Protein AF-A5YS42-F1 (afdb_monomer_lite)

Organism: NCBI:txid160804

Secondary structure (DSSP, 8-state):
----TT--TTTSPPSSS-HHHHHHHTT-----HHHHHHHHHHHHHHHHHHHHHHHHHHHHS-HHHHHHHHS-S-HHHHHHHHHHHHHHHHHHHHHHHHTT---TTHHHHHHHHHHHTTT----------------THHHHHHHHHHHHHHHHHHHHHT-TT--HHHHHHHHHHHHHHHHHHHHHHHHHHT-TTS-HHHHTTSPPTTSPPPPHHHHHHHHHHHHT---SSPPPPP---------------

Radius of gyration: 22.4 Å; chains: 1; bounding box: 46×53×65 Å

Foldseek 3Di:
DDDPLDDDPLRDDDDLDDSVLVCVLFVVDDDDPVVNVVSVVSSVVSVVVVVVVVVVCVVPPDPVRVCCCQPPPDLSSNLVVLLVVVVVVVVVVVVCVVVVPPPPCPVQVVVQVVVVVVVDGDRDDDDDDDDDQDAAPVLLVVLVVLVVVLVVLVVVLPDPPDDPVRNVVSVVVNVVSVVVSVVSLVVLLQGPNYQLVSSQVRDDPVDDGDHSVNSVVVNVVVVSGSDPDDRDDRPSDDPPPPPPPPPDD

Structure (mmCIF, N/CA/C/O backbone):
data_AF-A5YS42-F1
#
_entry.id   AF-A5YS42-F1
#
loop_
_atom_site.group_PDB
_atom_site.id
_atom_site.type_symbol
_atom_site.label_atom_id
_atom_site.label_alt_id
_atom_site.label_comp_id
_atom_site.label_asym_id
_atom_site.label_entity_id
_atom_site.label_seq_id
_atom_site.pdbx_PDB_ins_code
_atom_site.Cartn_x
_atom_site.Cartn_y
_atom_site.Cartn_z
_atom_site.occupancy
_atom_site.B_iso_or_equiv
_atom_site.auth_seq_id
_atom_site.auth_comp_id
_atom_site.auth_asym_id
_atom_site.auth_atom_id
_atom_site.pdbx_PDB_model_num
ATOM 1 N N . MET A 1 1 ? 15.300 -29.529 -2.660 1.00 36.53 1 MET A N 1
ATOM 2 C CA . MET A 1 1 ? 14.834 -28.731 -3.813 1.00 36.53 1 MET A CA 1
ATOM 3 C C . MET A 1 1 ? 14.912 -27.283 -3.388 1.00 36.53 1 MET A C 1
ATOM 5 O O . MET A 1 1 ? 14.631 -27.017 -2.229 1.00 36.53 1 MET A O 1
ATOM 9 N N . SER A 1 2 ? 15.466 -26.450 -4.260 1.00 37.97 2 SER A N 1
ATOM 10 C CA . SER A 1 2 ? 16.188 -25.217 -3.947 1.00 37.97 2 SER A CA 1
ATOM 11 C C . SER A 1 2 ? 15.430 -24.234 -3.057 1.00 37.97 2 SER A C 1
ATOM 13 O O . SER A 1 2 ? 14.233 -24.021 -3.222 1.00 37.97 2 SER A O 1
ATOM 15 N N . ASP A 1 3 ? 16.176 -23.665 -2.117 1.00 42.44 3 ASP A N 1
ATOM 16 C CA . ASP A 1 3 ? 15.764 -22.627 -1.183 1.00 42.44 3 ASP A CA 1
ATOM 17 C C . ASP A 1 3 ? 15.537 -21.318 -1.961 1.00 42.44 3 ASP A C 1
ATOM 19 O O . ASP A 1 3 ? 16.457 -20.546 -2.210 1.00 42.44 3 ASP A O 1
ATOM 23 N N . ASP A 1 4 ? 14.311 -21.130 -2.450 1.00 47.69 4 ASP A N 1
ATOM 24 C CA . ASP A 1 4 ? 13.845 -19.981 -3.249 1.00 47.69 4 ASP A CA 1
ATOM 25 C C . ASP A 1 4 ? 13.531 -18.752 -2.361 1.00 47.69 4 ASP A C 1
ATOM 27 O O . ASP A 1 4 ? 12.768 -17.860 -2.734 1.00 47.69 4 ASP A O 1
ATOM 31 N N . SER A 1 5 ? 14.040 -18.737 -1.122 1.00 45.41 5 SER A N 1
ATOM 32 C CA . SER A 1 5 ? 13.602 -17.819 -0.064 1.00 45.41 5 SER A CA 1
ATOM 33 C C . SER A 1 5 ? 14.214 -16.415 -0.144 1.00 45.41 5 SER A C 1
ATOM 35 O O . SER A 1 5 ? 13.665 -15.491 0.469 1.00 45.41 5 SER A O 1
ATOM 37 N N . ASP A 1 6 ? 15.252 -16.218 -0.964 1.00 48.97 6 ASP A N 1
ATOM 38 C CA . ASP A 1 6 ? 16.057 -14.992 -0.932 1.00 48.97 6 ASP A CA 1
ATOM 39 C C . ASP A 1 6 ? 16.441 -14.425 -2.309 1.00 48.97 6 ASP A C 1
ATOM 41 O O . ASP A 1 6 ? 17.493 -13.817 -2.483 1.00 48.97 6 ASP A O 1
ATOM 45 N N . GLN A 1 7 ? 15.584 -14.593 -3.324 1.00 54.72 7 GLN A N 1
ATOM 46 C CA . GLN A 1 7 ? 15.725 -13.771 -4.530 1.00 54.72 7 GLN A CA 1
ATOM 47 C C . GLN A 1 7 ? 15.385 -12.323 -4.176 1.00 54.72 7 GLN A C 1
ATOM 49 O O . GLN A 1 7 ? 14.286 -12.027 -3.687 1.00 54.72 7 GLN A O 1
ATOM 54 N N . SER A 1 8 ? 16.327 -11.419 -4.447 1.00 64.38 8 SER A N 1
ATOM 55 C CA . SER A 1 8 ? 16.078 -9.982 -4.395 1.00 64.38 8 SER A CA 1
ATOM 56 C C . SER A 1 8 ? 14.871 -9.636 -5.281 1.00 64.38 8 SER A C 1
ATOM 58 O O . SER A 1 8 ? 14.556 -10.339 -6.248 1.00 64.38 8 SER A O 1
ATOM 60 N N . THR A 1 9 ? 14.163 -8.543 -4.981 1.00 64.19 9 THR A N 1
ATOM 61 C CA . THR A 1 9 ? 12.982 -8.110 -5.758 1.00 64.19 9 THR A CA 1
ATOM 62 C C . THR A 1 9 ? 13.276 -7.974 -7.263 1.00 64.19 9 THR A C 1
ATOM 64 O O . THR A 1 9 ? 12.365 -8.088 -8.087 1.00 64.19 9 THR A O 1
ATOM 67 N N . GLU A 1 10 ? 14.548 -7.781 -7.619 1.00 67.06 10 GLU A N 1
ATOM 68 C CA . GLU A 1 10 ? 15.087 -7.701 -8.979 1.00 67.06 10 GLU A CA 1
ATOM 69 C C . GLU A 1 10 ? 15.169 -9.069 -9.673 1.00 67.06 10 GLU A C 1
ATOM 71 O O . GLU A 1 10 ? 14.796 -9.193 -10.844 1.00 67.06 10 GLU A O 1
ATOM 76 N N . GLU A 1 11 ? 15.591 -10.105 -8.949 1.00 73.81 11 GLU A N 1
ATOM 77 C CA . GLU A 1 11 ? 15.870 -11.447 -9.479 1.00 73.81 11 GLU A CA 1
ATOM 78 C C . GLU A 1 11 ? 14.653 -12.377 -9.493 1.00 73.81 11 GLU A C 1
ATOM 80 O O . GLU A 1 11 ? 14.695 -13.440 -10.112 1.00 73.81 11 GLU A O 1
ATOM 85 N N . ARG A 1 12 ? 13.540 -11.969 -8.869 1.00 83.25 12 ARG A N 1
ATOM 86 C CA . ARG A 1 12 ? 12.327 -12.794 -8.807 1.00 83.25 12 ARG A CA 1
ATOM 87 C C . ARG A 1 12 ? 11.797 -13.185 -10.190 1.00 83.25 12 ARG A C 1
ATOM 89 O O . ARG A 1 12 ? 11.844 -12.399 -11.145 1.00 83.25 12 ARG A O 1
ATOM 96 N N . ALA A 1 13 ? 11.156 -14.350 -10.274 1.00 85.38 13 ALA A N 1
ATOM 97 C CA . ALA A 1 13 ? 10.477 -14.808 -11.486 1.00 85.38 13 ALA A CA 1
ATOM 98 C C . ALA A 1 13 ? 9.500 -13.760 -12.065 1.00 85.38 13 ALA A C 1
ATOM 100 O O . ALA A 1 13 ? 8.987 -12.869 -11.373 1.00 85.38 13 ALA A O 1
ATOM 101 N N . ARG A 1 14 ? 9.255 -13.838 -13.377 1.00 88.62 14 ARG A N 1
ATOM 102 C CA . ARG A 1 14 ? 8.383 -12.899 -14.096 1.00 88.62 14 ARG A CA 1
ATOM 103 C C . ARG A 1 14 ? 6.967 -12.912 -13.504 1.00 88.62 14 ARG A C 1
ATOM 105 O O . ARG A 1 14 ? 6.357 -13.966 -13.384 1.00 88.62 14 ARG A O 1
ATOM 112 N N . GLY A 1 15 ? 6.450 -11.721 -13.208 1.00 90.62 15 GLY A N 1
ATOM 113 C CA . GLY A 1 15 ? 5.026 -11.492 -12.941 1.00 90.62 15 GLY A CA 1
ATOM 114 C C . GLY A 1 15 ? 4.454 -10.576 -14.021 1.00 90.62 15 GLY A C 1
ATOM 115 O O . GLY A 1 15 ? 4.734 -10.766 -15.206 1.00 90.62 15 GLY A O 1
ATOM 116 N N . ILE A 1 16 ? 3.752 -9.519 -13.600 1.00 93.31 16 ILE A N 1
ATOM 117 C CA . ILE A 1 16 ? 3.357 -8.404 -14.479 1.00 93.31 16 ILE A CA 1
ATOM 118 C C . ILE A 1 16 ? 4.596 -7.827 -15.180 1.00 93.31 16 ILE A C 1
ATOM 120 O O . ILE A 1 16 ? 4.652 -7.749 -16.407 1.00 93.31 16 ILE A O 1
ATOM 124 N N . LEU A 1 17 ? 5.618 -7.495 -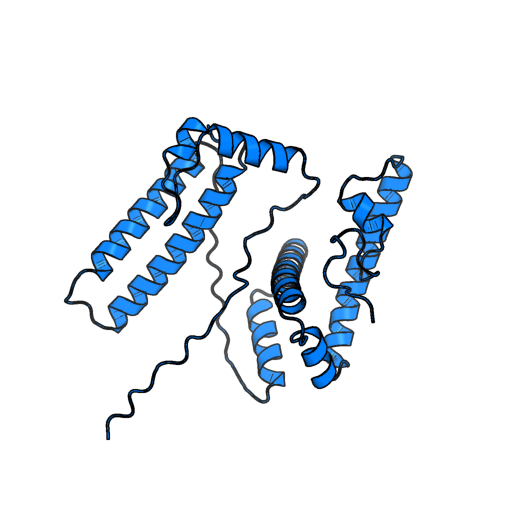14.385 1.00 94.00 17 LEU A N 1
ATOM 125 C CA . LEU A 1 17 ? 6.900 -6.957 -14.840 1.00 94.00 17 LEU A CA 1
ATOM 126 C C . LEU A 1 17 ? 7.887 -8.073 -15.202 1.00 94.00 17 LEU A C 1
ATOM 128 O O . LEU A 1 17 ? 7.957 -9.101 -14.511 1.00 94.00 17 LEU A O 1
ATOM 132 N N . THR A 1 18 ? 8.673 -7.851 -16.259 1.00 92.62 18 THR A N 1
ATOM 133 C CA . THR A 1 18 ? 9.868 -8.654 -16.564 1.00 92.62 18 THR A CA 1
ATOM 134 C C . THR A 1 18 ? 11.047 -8.261 -15.668 1.00 92.62 18 THR A C 1
ATOM 136 O O . THR A 1 18 ? 10.960 -7.305 -14.900 1.00 92.62 18 THR A O 1
ATOM 139 N N . HIS A 1 19 ? 12.156 -9.000 -15.759 1.00 91.88 19 HIS A N 1
ATOM 140 C CA . HIS A 1 19 ? 13.407 -8.618 -15.103 1.00 91.88 19 HIS A CA 1
ATOM 141 C C . HIS A 1 19 ? 13.893 -7.239 -15.585 1.00 91.88 19 HIS A C 1
ATOM 143 O O . HIS A 1 19 ? 14.081 -6.348 -14.764 1.00 91.88 19 HIS A O 1
ATOM 149 N N . ASP A 1 20 ? 13.958 -7.023 -16.903 1.00 90.88 20 ASP A N 1
ATOM 150 C CA . ASP A 1 20 ? 14.366 -5.739 -17.494 1.00 90.88 20 ASP A CA 1
ATOM 151 C C . ASP A 1 20 ? 13.449 -4.581 -17.083 1.00 90.88 20 ASP A C 1
ATOM 153 O O . ASP A 1 20 ? 13.922 -3.482 -16.811 1.00 90.88 20 ASP A O 1
ATOM 157 N N . ASP A 1 21 ? 12.134 -4.821 -16.992 1.00 94.12 21 ASP A N 1
ATOM 158 C CA . ASP A 1 21 ? 11.186 -3.805 -16.524 1.00 94.12 21 ASP A CA 1
ATOM 159 C C . ASP A 1 21 ? 11.496 -3.391 -15.072 1.00 94.12 21 ASP A C 1
ATOM 161 O O . ASP A 1 21 ? 11.369 -2.219 -14.727 1.00 94.12 21 ASP A O 1
ATOM 165 N N . ARG A 1 22 ? 11.928 -4.328 -14.214 1.00 93.25 22 ARG A N 1
ATOM 166 C CA . ARG A 1 22 ? 12.331 -4.016 -12.832 1.00 93.25 22 ARG A CA 1
ATOM 167 C C . ARG A 1 22 ? 13.662 -3.293 -12.783 1.00 93.25 22 ARG A C 1
ATOM 169 O O . ARG A 1 22 ? 13.752 -2.304 -12.072 1.00 93.25 22 ARG A O 1
ATOM 176 N N . LEU A 1 23 ? 14.663 -3.745 -13.538 1.00 90.62 23 LEU A N 1
ATOM 177 C CA . LEU A 1 23 ? 15.944 -3.043 -13.615 1.00 90.62 23 LEU A CA 1
ATOM 178 C C . LEU A 1 23 ? 15.755 -1.602 -14.098 1.00 90.62 23 LEU A C 1
ATOM 180 O O . LEU A 1 23 ? 16.395 -0.702 -13.569 1.00 90.62 23 LEU A O 1
ATOM 184 N N . TYR A 1 24 ? 14.845 -1.375 -15.049 1.00 91.94 24 TYR A N 1
ATOM 185 C CA . TYR A 1 24 ? 14.470 -0.033 -15.478 1.00 91.94 24 TYR A CA 1
ATOM 186 C C . TYR A 1 24 ? 13.841 0.790 -14.343 1.00 91.94 24 TYR A C 1
ATOM 188 O O . TYR A 1 24 ? 14.260 1.916 -14.108 1.00 91.94 24 TYR A O 1
ATOM 196 N N . LEU A 1 25 ? 12.867 0.236 -13.612 1.00 90.62 25 LEU A N 1
ATOM 197 C CA . LEU A 1 25 ? 12.229 0.935 -12.485 1.00 90.62 25 LEU A CA 1
ATOM 198 C C . LEU A 1 25 ? 13.169 1.164 -11.294 1.00 90.62 25 LEU A C 1
ATOM 200 O O . LEU A 1 25 ? 12.908 2.055 -10.496 1.00 90.62 25 LEU A O 1
ATOM 204 N N . TYR A 1 26 ? 14.236 0.375 -11.175 1.00 87.38 26 TYR A N 1
ATOM 205 C CA . TYR A 1 26 ? 15.304 0.586 -10.200 1.00 87.38 26 TYR A CA 1
ATOM 206 C C . TYR A 1 26 ? 16.417 1.521 -10.706 1.00 87.38 26 TYR A C 1
ATOM 208 O O . TYR A 1 26 ? 17.445 1.633 -10.046 1.00 87.38 26 TYR A O 1
ATOM 216 N N . ASP A 1 27 ? 16.242 2.155 -11.869 1.00 86.56 27 ASP A N 1
ATOM 217 C CA . ASP A 1 27 ? 17.247 3.008 -12.520 1.00 86.56 27 ASP A CA 1
ATOM 218 C C . ASP A 1 27 ? 18.612 2.313 -12.725 1.00 86.56 27 ASP A C 1
ATOM 220 O O . ASP A 1 27 ? 19.682 2.911 -12.728 1.00 86.56 27 ASP A O 1
ATOM 224 N N . LYS A 1 28 ? 18.586 0.988 -12.919 1.00 86.00 28 LYS A N 1
ATOM 225 C CA . LYS A 1 28 ? 19.772 0.143 -13.148 1.00 86.00 28 LYS A CA 1
ATOM 226 C C . LYS A 1 28 ? 20.030 -0.131 -14.630 1.00 86.00 28 LYS A C 1
ATOM 228 O O . LYS A 1 28 ? 20.745 -1.072 -14.973 1.00 86.00 28 LYS A O 1
ATOM 233 N N . CYS A 1 29 ? 19.429 0.650 -15.527 1.00 84.75 29 CYS A N 1
ATOM 234 C CA . CYS A 1 29 ? 19.550 0.485 -16.975 1.00 84.75 29 CYS A CA 1
ATOM 235 C C . CYS A 1 29 ? 20.030 1.774 -17.641 1.00 84.75 29 CYS A C 1
ATOM 237 O O . CYS A 1 29 ? 19.421 2.823 -17.479 1.00 84.75 29 CYS A O 1
ATOM 239 N N . ASN A 1 30 ? 21.047 1.669 -18.495 1.00 87.00 30 ASN A N 1
ATOM 240 C CA . ASN A 1 30 ? 21.468 2.774 -19.354 1.00 87.00 30 ASN A CA 1
ATOM 241 C C . ASN A 1 30 ? 20.702 2.708 -20.679 1.00 87.00 30 ASN A C 1
ATOM 243 O O . ASN A 1 30 ? 21.133 2.027 -21.609 1.00 87.00 30 ASN A O 1
ATOM 247 N N . LEU A 1 31 ? 19.553 3.383 -20.744 1.00 88.75 31 LEU A N 1
ATOM 248 C CA . LEU A 1 31 ? 18.709 3.440 -21.938 1.00 88.75 31 LEU A CA 1
ATOM 249 C C . LEU A 1 31 ? 18.862 4.776 -22.666 1.00 88.75 31 LEU A C 1
ATOM 251 O O . LEU A 1 31 ? 19.055 5.829 -22.061 1.00 88.75 31 LEU A O 1
ATOM 255 N N . THR A 1 32 ? 18.723 4.754 -23.988 1.00 92.31 32 THR A N 1
ATOM 256 C CA . THR A 1 32 ? 18.495 5.979 -24.758 1.00 92.31 32 THR A CA 1
ATOM 257 C C . THR A 1 32 ? 17.095 6.535 -24.478 1.00 92.31 32 THR A C 1
ATOM 259 O O . THR A 1 32 ? 16.182 5.799 -24.112 1.00 92.31 32 THR A O 1
ATOM 262 N N . VAL A 1 33 ? 16.876 7.827 -24.753 1.00 90.00 33 VAL A N 1
ATOM 263 C CA . VAL A 1 33 ? 15.559 8.484 -24.591 1.00 90.00 33 VAL A CA 1
ATOM 264 C C . VAL A 1 33 ? 14.431 7.714 -25.291 1.00 90.00 33 VAL A C 1
ATOM 266 O O . VAL A 1 33 ? 13.316 7.620 -24.783 1.00 90.00 33 VAL A O 1
ATOM 269 N N . LYS A 1 34 ? 14.711 7.143 -26.467 1.00 92.38 34 LYS A N 1
ATOM 270 C CA . LYS A 1 34 ? 13.724 6.360 -27.216 1.00 92.38 34 LYS A CA 1
ATOM 271 C C . LYS A 1 34 ? 13.419 5.025 -26.529 1.00 92.38 34 LYS A C 1
ATOM 273 O O . LYS A 1 34 ? 12.254 4.673 -26.379 1.00 92.38 34 LYS A O 1
ATOM 278 N N . GLU A 1 35 ? 14.448 4.304 -26.093 1.00 92.69 35 GLU A N 1
ATOM 279 C CA . GLU A 1 35 ? 14.289 3.030 -25.378 1.00 92.69 35 GLU A CA 1
ATOM 280 C C . GLU A 1 35 ? 13.589 3.214 -24.029 1.00 92.69 35 GLU A C 1
ATOM 282 O O . GLU A 1 35 ? 12.825 2.345 -23.605 1.00 92.69 35 GLU A O 1
ATOM 287 N N . GLU A 1 36 ? 13.800 4.358 -23.380 1.00 92.94 36 GLU A N 1
ATOM 288 C CA . GLU A 1 36 ? 13.081 4.738 -22.173 1.00 92.94 36 GLU A CA 1
ATOM 289 C C . GLU A 1 36 ? 11.579 4.899 -22.449 1.00 92.94 36 GLU A C 1
ATOM 291 O O . GLU A 1 36 ? 10.755 4.299 -21.758 1.00 92.94 36 GLU A O 1
ATOM 296 N N . GLN A 1 37 ? 11.205 5.662 -23.481 1.00 93.06 37 GLN A N 1
ATOM 297 C CA . GLN A 1 37 ? 9.800 5.839 -23.868 1.00 93.06 37 GLN A CA 1
ATOM 298 C C . GLN A 1 37 ? 9.130 4.503 -24.210 1.00 93.06 37 GLN A C 1
ATOM 300 O O . GLN A 1 37 ? 8.018 4.229 -23.748 1.00 93.06 37 GLN A O 1
ATOM 305 N N . ASP A 1 38 ? 9.821 3.654 -24.973 1.00 94.62 38 ASP A N 1
ATOM 306 C CA . ASP A 1 38 ? 9.333 2.326 -25.345 1.00 94.62 38 ASP A CA 1
ATOM 307 C C . ASP A 1 38 ? 9.171 1.423 -24.108 1.00 94.62 38 ASP A C 1
ATOM 309 O O . ASP A 1 38 ? 8.170 0.710 -23.978 1.00 94.62 38 ASP A O 1
ATOM 313 N N . THR A 1 39 ? 10.105 1.493 -23.156 1.00 95.44 39 THR A N 1
ATOM 314 C CA . THR A 1 39 ? 10.045 0.741 -21.895 1.00 95.44 39 THR A CA 1
ATOM 315 C C . THR A 1 39 ? 8.901 1.218 -21.003 1.00 95.44 39 THR A C 1
ATOM 317 O O . THR A 1 39 ? 8.108 0.391 -20.546 1.00 95.44 39 THR A O 1
ATOM 320 N N . ARG A 1 40 ? 8.722 2.534 -20.825 1.00 95.31 40 ARG A N 1
ATOM 321 C CA . ARG A 1 40 ? 7.586 3.107 -20.080 1.00 95.31 40 ARG A CA 1
ATOM 322 C C . ARG A 1 40 ? 6.252 2.668 -20.677 1.00 95.31 40 ARG A C 1
ATOM 324 O O . ARG A 1 40 ? 5.386 2.190 -19.946 1.00 95.31 40 ARG A O 1
ATOM 331 N N . ARG A 1 41 ? 6.097 2.765 -22.002 1.00 96.00 41 ARG A N 1
ATOM 332 C CA . ARG A 1 41 ? 4.872 2.347 -22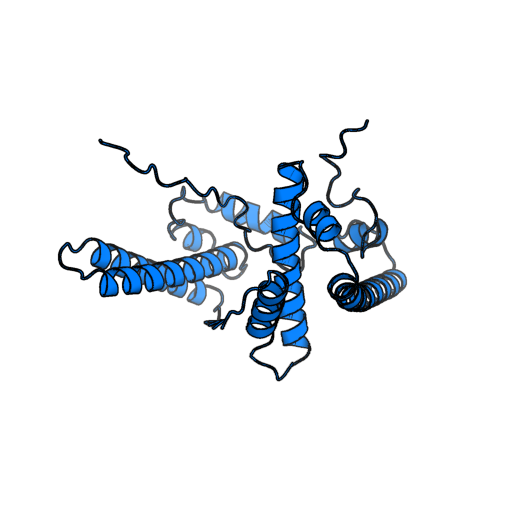.701 1.00 96.00 41 ARG A CA 1
ATOM 333 C C . ARG A 1 41 ? 4.601 0.853 -22.532 1.00 96.00 41 ARG A C 1
ATOM 335 O O . ARG A 1 41 ? 3.460 0.453 -22.312 1.00 96.00 41 ARG A O 1
ATOM 342 N N . ARG A 1 42 ? 5.641 0.019 -22.601 1.00 96.62 42 ARG A N 1
ATOM 343 C CA . ARG A 1 42 ? 5.528 -1.426 -22.367 1.00 96.62 42 ARG A CA 1
ATOM 344 C C . ARG A 1 42 ? 5.070 -1.736 -20.941 1.00 96.62 42 ARG A C 1
ATOM 346 O O . ARG A 1 42 ? 4.184 -2.571 -20.773 1.00 96.62 42 ARG A O 1
ATOM 353 N N . ILE A 1 43 ? 5.642 -1.073 -19.934 1.00 96.62 43 ILE A N 1
ATOM 354 C CA . ILE A 1 43 ? 5.240 -1.234 -18.529 1.00 96.62 43 ILE A CA 1
ATOM 355 C C . ILE A 1 43 ? 3.784 -0.803 -18.340 1.00 96.62 43 ILE A C 1
ATOM 357 O O . ILE A 1 43 ? 3.011 -1.560 -17.762 1.00 96.62 43 ILE A O 1
ATOM 361 N N . GLN A 1 44 ? 3.383 0.347 -18.891 1.00 95.38 44 GLN A N 1
ATOM 362 C CA . GLN A 1 44 ? 1.994 0.822 -18.852 1.00 95.38 44 GLN A CA 1
ATOM 363 C C . GLN A 1 44 ? 1.023 -0.217 -19.424 1.00 95.38 44 GLN A C 1
ATOM 365 O O . GLN A 1 44 ? 0.069 -0.594 -18.751 1.00 95.38 44 GLN A O 1
ATOM 370 N N . GLN A 1 45 ? 1.310 -0.753 -20.615 1.00 96.69 45 GLN A N 1
ATOM 371 C CA . GLN A 1 45 ? 0.460 -1.761 -21.250 1.00 96.69 45 GLN A CA 1
ATOM 372 C C . GLN A 1 45 ? 0.388 -3.068 -20.444 1.00 96.69 45 GLN A C 1
ATOM 374 O O . GLN A 1 45 ? -0.652 -3.723 -20.412 1.00 96.69 45 GLN A O 1
ATOM 379 N N . ARG A 1 46 ? 1.489 -3.482 -19.803 1.00 96.56 46 ARG A N 1
ATOM 380 C CA . ARG A 1 46 ? 1.503 -4.661 -18.922 1.00 96.56 46 ARG A CA 1
ATOM 381 C C . ARG A 1 46 ? 0.664 -4.434 -17.671 1.00 96.56 46 ARG A C 1
ATOM 383 O O . ARG A 1 46 ? -0.050 -5.345 -17.281 1.00 96.56 46 ARG A O 1
ATOM 390 N N . VAL A 1 47 ? 0.753 -3.251 -17.062 1.00 94.88 47 VAL A N 1
ATOM 391 C CA . VAL A 1 47 ? -0.064 -2.891 -15.896 1.00 94.88 47 VAL A CA 1
ATOM 392 C C . VAL A 1 47 ? -1.542 -2.876 -16.276 1.00 94.88 47 VAL A C 1
ATOM 394 O O . VAL A 1 47 ? -2.328 -3.498 -15.579 1.00 94.88 47 VAL A O 1
ATOM 397 N N . GLU A 1 48 ? -1.910 -2.256 -17.399 1.00 94.75 48 GLU A N 1
ATOM 398 C CA . GLU A 1 48 ? -3.292 -2.252 -17.900 1.00 94.75 48 GLU A CA 1
ATOM 399 C C . GLU A 1 48 ? -3.837 -3.675 -18.078 1.00 94.75 48 GLU A C 1
ATOM 401 O O . GLU A 1 48 ? -4.870 -4.011 -17.508 1.00 94.75 48 GLU A O 1
ATOM 406 N N . ASN A 1 49 ? -3.112 -4.539 -18.795 1.00 95.94 49 ASN A N 1
ATOM 407 C CA . ASN A 1 49 ? -3.546 -5.924 -18.992 1.00 95.94 49 ASN A CA 1
ATOM 408 C C . ASN A 1 49 ? -3.604 -6.707 -17.678 1.00 95.94 49 ASN A C 1
ATOM 410 O O . ASN A 1 49 ? -4.535 -7.469 -17.469 1.00 95.94 49 ASN A O 1
ATOM 414 N N . ALA A 1 50 ? -2.655 -6.488 -16.767 1.00 95.75 50 ALA A N 1
ATOM 415 C CA . ALA A 1 50 ? -2.676 -7.158 -15.476 1.00 95.75 50 ALA A CA 1
ATOM 416 C C . ALA A 1 50 ? -3.878 -6.754 -14.616 1.00 95.75 50 ALA A C 1
ATOM 418 O O . ALA A 1 50 ? -4.372 -7.579 -13.858 1.00 95.75 50 ALA A O 1
ATOM 419 N N . LEU A 1 51 ? -4.357 -5.510 -14.724 1.00 93.50 51 LEU A N 1
ATOM 420 C CA . LEU A 1 51 ? -5.588 -5.087 -14.055 1.00 93.50 51 LEU A CA 1
ATOM 421 C C . LEU A 1 51 ? -6.814 -5.819 -14.614 1.00 93.50 51 LEU A C 1
ATOM 423 O O . LEU A 1 51 ? -7.687 -6.186 -13.838 1.00 93.50 51 LEU A O 1
ATOM 427 N N . LEU A 1 52 ? -6.855 -6.075 -15.925 1.00 93.69 52 LEU A N 1
ATOM 428 C CA . LEU A 1 52 ? -7.897 -6.902 -16.546 1.00 93.69 52 LEU A CA 1
ATOM 429 C C . LEU A 1 52 ? -7.765 -8.376 -16.136 1.00 93.69 52 LEU A C 1
ATOM 431 O O . LEU A 1 52 ? -8.760 -9.051 -15.901 1.00 93.69 52 LEU A O 1
ATOM 435 N N . ASP A 1 53 ? -6.539 -8.873 -15.977 1.00 96.81 53 ASP A N 1
ATOM 436 C CA . ASP A 1 53 ? -6.312 -10.230 -15.480 1.00 96.81 53 ASP A CA 1
ATOM 437 C C . ASP A 1 53 ? -6.808 -10.396 -14.030 1.00 96.81 53 ASP A C 1
ATOM 439 O O . ASP A 1 53 ? -7.244 -11.485 -13.674 1.00 96.81 53 ASP A O 1
ATOM 443 N N . LEU A 1 54 ? -6.792 -9.347 -13.190 1.00 94.19 54 LEU A N 1
ATOM 444 C CA . LEU A 1 54 ? -7.353 -9.420 -11.829 1.00 94.19 54 LEU A CA 1
ATOM 445 C C . LEU A 1 54 ? -8.853 -9.736 -11.836 1.00 94.19 54 LEU A C 1
ATOM 447 O O . LEU A 1 54 ? -9.302 -10.481 -10.971 1.00 94.19 54 LEU A O 1
ATOM 451 N N . GLU A 1 55 ? -9.606 -9.210 -12.806 1.00 91.00 55 GLU A N 1
ATOM 452 C CA . GLU A 1 55 ? -11.025 -9.540 -13.003 1.00 91.00 55 GLU A CA 1
ATOM 453 C C . GLU A 1 55 ? -11.187 -11.032 -13.319 1.00 91.00 55 GLU A C 1
ATOM 455 O O . GLU A 1 55 ? -11.949 -11.728 -12.655 1.00 91.00 55 GLU A O 1
ATOM 460 N N . LEU A 1 56 ? -10.384 -11.562 -14.248 1.00 94.12 56 LEU A N 1
ATOM 461 C CA . LEU A 1 56 ? -10.412 -12.986 -14.596 1.00 94.12 56 LEU A CA 1
ATOM 462 C C . LEU A 1 56 ? -10.020 -13.886 -13.419 1.00 94.12 56 LEU A C 1
ATOM 464 O O . LEU A 1 56 ? -10.633 -14.931 -13.212 1.00 94.12 56 LEU A O 1
ATOM 468 N N . LEU A 1 57 ? -8.990 -13.504 -12.659 1.00 94.50 57 LEU A N 1
ATOM 469 C CA . LEU A 1 57 ? -8.556 -14.250 -11.478 1.00 94.50 57 LEU A CA 1
ATOM 470 C C . LEU A 1 57 ? -9.637 -14.243 -10.398 1.00 94.50 57 LEU A C 1
ATOM 472 O O . LEU A 1 57 ? -9.877 -15.276 -9.786 1.00 94.50 57 LEU A O 1
ATOM 476 N N . TRP A 1 58 ? -10.301 -13.107 -10.192 1.00 90.88 58 TRP A N 1
ATOM 477 C CA . TRP A 1 58 ? -11.414 -12.993 -9.258 1.00 90.88 58 TRP A CA 1
ATOM 478 C C . TRP A 1 58 ? -12.599 -13.884 -9.655 1.00 90.88 58 TRP A C 1
ATOM 480 O O . TRP A 1 58 ? -13.182 -14.552 -8.808 1.00 90.88 58 TRP A O 1
ATOM 490 N N . GLU A 1 59 ? -12.950 -13.920 -10.941 1.00 91.62 59 GLU A N 1
ATOM 491 C CA . GLU A 1 59 ? -14.117 -14.664 -11.421 1.00 91.62 59 GLU A CA 1
ATOM 492 C C . GLU A 1 59 ? -13.881 -16.173 -11.567 1.00 91.62 59 GLU A C 1
ATOM 494 O O . GLU A 1 59 ? -14.824 -16.955 -11.428 1.00 91.62 59 GLU A O 1
ATOM 499 N N . LEU A 1 60 ? -12.657 -16.590 -11.911 1.00 94.25 60 LEU A N 1
ATOM 500 C CA . LEU A 1 60 ? -12.394 -17.941 -12.418 1.00 94.25 60 LEU A CA 1
ATOM 501 C C . LEU A 1 60 ? -11.369 -18.743 -11.611 1.00 94.25 60 LEU A C 1
ATOM 503 O O . LEU A 1 60 ? -11.280 -19.956 -11.825 1.00 94.25 60 LEU A O 1
ATOM 507 N N . LEU A 1 61 ? -10.571 -18.121 -10.734 1.00 92.88 61 LEU A N 1
ATOM 508 C CA . LEU A 1 61 ? -9.582 -18.864 -9.952 1.00 92.88 61 LEU A CA 1
ATOM 509 C C . LEU A 1 61 ? -10.269 -19.578 -8.771 1.00 92.88 61 LEU A C 1
ATOM 511 O O . LEU A 1 61 ? -10.965 -18.921 -7.998 1.00 92.88 61 LEU A O 1
ATOM 515 N N . PRO A 1 62 ? -10.081 -20.901 -8.598 1.00 91.69 62 PRO A N 1
ATOM 516 C CA . PRO A 1 62 ? -10.661 -21.628 -7.473 1.00 91.69 62 PRO A CA 1
ATOM 517 C C . PRO A 1 62 ? -10.183 -21.105 -6.115 1.00 91.69 62 PRO A C 1
ATOM 519 O O . PRO A 1 62 ? -9.041 -20.667 -5.966 1.00 91.69 62 PRO A O 1
ATOM 522 N N . GLU A 1 63 ? -11.040 -21.228 -5.103 1.00 88.81 63 GLU A N 1
ATOM 523 C CA . GLU A 1 63 ? -10.764 -20.740 -3.748 1.00 88.81 63 GLU A CA 1
ATOM 524 C C . GLU A 1 63 ? -9.543 -21.432 -3.110 1.00 88.81 63 GLU A C 1
ATOM 526 O O . GLU A 1 63 ? -8.677 -20.753 -2.563 1.00 88.81 63 GLU A O 1
ATOM 531 N N . ASP A 1 64 ? -9.385 -22.749 -3.297 1.00 90.69 64 ASP A N 1
ATOM 532 C CA . ASP A 1 64 ? -8.211 -23.513 -2.833 1.00 90.69 64 ASP A CA 1
ATOM 533 C C . ASP A 1 64 ? -6.889 -23.020 -3.463 1.00 90.69 64 ASP A C 1
ATOM 535 O O . ASP A 1 64 ? -5.819 -23.076 -2.845 1.00 90.69 64 ASP A O 1
ATOM 539 N N . ASP A 1 65 ? -6.937 -22.543 -4.711 1.00 93.94 65 ASP A N 1
ATOM 540 C CA . ASP A 1 65 ? -5.768 -21.998 -5.407 1.00 93.94 65 ASP A CA 1
ATOM 541 C C . ASP A 1 65 ? -5.468 -20.570 -4.925 1.00 93.94 65 ASP A C 1
ATOM 543 O O . ASP A 1 65 ? -4.302 -20.212 -4.726 1.00 93.94 65 ASP A O 1
ATOM 547 N N . LEU A 1 66 ? -6.508 -19.767 -4.666 1.00 91.25 66 LEU A N 1
ATOM 548 C CA . LEU A 1 66 ? -6.379 -18.462 -4.012 1.00 91.25 66 LEU A CA 1
ATOM 549 C C . LEU A 1 66 ? -5.769 -18.605 -2.610 1.00 91.25 66 LEU A C 1
ATOM 551 O O . LEU A 1 66 ? -4.844 -17.861 -2.272 1.00 91.25 66 LEU A O 1
ATOM 555 N N . GLU A 1 67 ? -6.207 -19.585 -1.818 1.00 90.31 67 GLU A N 1
ATOM 556 C CA . GLU A 1 67 ? -5.653 -19.852 -0.488 1.00 90.31 67 GLU A CA 1
ATOM 557 C C . GLU A 1 67 ? -4.161 -20.201 -0.569 1.00 90.31 67 GLU A C 1
ATOM 559 O O . GLU A 1 67 ? -3.353 -19.655 0.181 1.00 90.31 67 GLU A O 1
ATOM 564 N N . GLN A 1 68 ? -3.744 -21.025 -1.533 1.00 90.31 68 GLN A N 1
ATOM 565 C CA . GLN A 1 68 ? -2.323 -21.338 -1.730 1.00 90.31 68 GLN A CA 1
ATOM 566 C C . GLN A 1 68 ? -1.480 -20.111 -2.105 1.00 90.31 68 GLN A C 1
ATOM 568 O O . GLN A 1 68 ? -0.300 -20.029 -1.732 1.00 90.31 68 GLN A O 1
ATOM 573 N N . VAL A 1 69 ? -2.063 -19.158 -2.838 1.00 91.69 69 VAL A N 1
ATOM 574 C CA . VAL A 1 69 ? -1.408 -17.890 -3.171 1.00 91.69 69 VAL A CA 1
ATOM 575 C C . VAL A 1 69 ? -1.301 -17.003 -1.935 1.00 91.69 69 VAL A C 1
ATOM 577 O O . VAL A 1 69 ? -0.201 -16.542 -1.642 1.00 91.69 69 VAL A O 1
ATOM 580 N N . PHE A 1 70 ? -2.391 -16.769 -1.201 1.00 89.75 70 PHE A N 1
ATOM 581 C CA . PHE A 1 70 ? -2.438 -15.786 -0.109 1.00 89.75 70 PHE A CA 1
ATOM 582 C C . PHE A 1 70 ? -2.010 -16.332 1.263 1.00 89.75 70 PHE A C 1
ATOM 584 O O . PHE A 1 70 ? -1.638 -15.558 2.151 1.00 89.75 70 PHE A O 1
ATOM 591 N N . TYR A 1 71 ? -1.967 -17.651 1.432 1.00 91.38 71 TYR A N 1
ATOM 592 C CA . TYR A 1 71 ? -1.562 -18.335 2.657 1.00 91.38 71 TYR A CA 1
ATOM 593 C C . TYR A 1 71 ? -0.521 -19.442 2.390 1.00 91.38 71 TYR A C 1
ATOM 595 O O . TYR A 1 71 ? -0.708 -20.604 2.750 1.00 91.38 71 TYR A O 1
ATOM 603 N N . PRO A 1 72 ? 0.648 -19.124 1.799 1.00 91.50 72 PRO A N 1
ATOM 604 C CA . PRO A 1 72 ? 1.672 -20.136 1.586 1.00 91.50 72 PRO A CA 1
ATOM 605 C C . PRO A 1 72 ? 2.236 -20.634 2.923 1.00 91.50 72 PRO A C 1
ATOM 607 O O . PRO A 1 72 ? 2.433 -19.863 3.870 1.00 91.50 72 PRO A O 1
ATOM 610 N N . ASN A 1 73 ? 2.610 -21.914 2.977 1.00 89.06 73 ASN A N 1
ATOM 611 C CA . ASN A 1 73 ? 3.223 -22.539 4.159 1.00 89.06 73 ASN A CA 1
ATOM 612 C C . ASN A 1 73 ? 4.513 -21.837 4.623 1.00 89.06 73 ASN A C 1
ATOM 614 O O . ASN A 1 73 ? 4.842 -21.857 5.806 1.00 89.06 73 ASN A O 1
ATOM 618 N N . ASN A 1 74 ? 5.229 -21.179 3.709 1.00 91.06 74 ASN A N 1
ATOM 619 C CA . ASN A 1 74 ? 6.410 -20.389 4.038 1.00 91.06 74 ASN A CA 1
ATOM 620 C C . ASN A 1 74 ? 6.008 -19.041 4.673 1.00 91.06 74 ASN A C 1
ATOM 622 O O . ASN A 1 74 ? 5.406 -18.191 4.014 1.00 91.06 74 ASN A O 1
ATOM 626 N N . VAL A 1 75 ? 6.374 -18.847 5.945 1.00 88.44 75 VAL A N 1
ATOM 627 C CA . VAL A 1 75 ? 6.042 -17.655 6.748 1.00 88.44 75 VAL A CA 1
ATOM 628 C C . VAL A 1 75 ? 6.621 -16.369 6.153 1.00 88.44 75 VAL A C 1
ATOM 630 O O . VAL A 1 75 ? 5.910 -15.372 6.055 1.00 88.44 75 VAL A O 1
ATOM 633 N N . GLU A 1 76 ? 7.873 -16.382 5.700 1.00 85.44 76 GLU A N 1
ATOM 634 C CA . GLU A 1 76 ? 8.513 -15.196 5.115 1.00 85.44 76 GLU A CA 1
ATOM 635 C C . GLU A 1 76 ? 7.879 -14.817 3.775 1.00 85.44 76 GLU A C 1
ATOM 637 O O . GLU A 1 76 ? 7.584 -13.648 3.522 1.00 85.44 76 GLU A O 1
ATOM 642 N N . LYS A 1 77 ? 7.546 -15.809 2.941 1.00 86.56 77 LYS A N 1
ATOM 643 C CA . LYS A 1 77 ? 6.769 -15.584 1.715 1.00 86.56 77 LYS A CA 1
ATOM 644 C C . LYS A 1 77 ? 5.400 -14.978 2.031 1.00 86.56 77 LYS A C 1
ATOM 646 O O . LYS A 1 77 ? 4.968 -14.058 1.344 1.00 86.56 77 LYS A O 1
ATOM 651 N N . ARG A 1 78 ? 4.738 -15.452 3.088 1.00 88.25 78 ARG A N 1
ATOM 652 C CA . ARG A 1 78 ? 3.442 -14.929 3.541 1.00 88.25 78 ARG A CA 1
ATOM 653 C C . ARG A 1 78 ? 3.536 -13.468 3.981 1.00 88.25 78 ARG A C 1
ATOM 655 O O . ARG A 1 78 ? 2.711 -12.667 3.557 1.00 88.25 78 ARG A O 1
ATOM 662 N N . LYS A 1 79 ? 4.562 -13.095 4.756 1.00 86.31 79 LYS A N 1
ATOM 663 C CA . LYS A 1 79 ? 4.827 -11.691 5.131 1.00 86.31 79 LYS A CA 1
ATOM 664 C C . LYS A 1 79 ? 5.060 -10.810 3.900 1.00 86.31 79 LYS A C 1
ATOM 666 O O . LYS A 1 79 ? 4.421 -9.767 3.774 1.00 86.31 79 LYS A O 1
ATOM 671 N N . LYS A 1 80 ? 5.906 -11.259 2.961 1.00 86.50 80 LYS A N 1
ATOM 672 C CA . LYS A 1 80 ? 6.174 -10.550 1.694 1.00 86.50 80 LYS A CA 1
ATOM 673 C C . LYS A 1 80 ? 4.888 -10.326 0.886 1.00 86.50 80 LYS A C 1
ATOM 675 O O . LYS A 1 80 ? 4.684 -9.239 0.354 1.00 86.50 80 LYS A O 1
ATOM 680 N N . LEU A 1 81 ? 4.008 -11.326 0.819 1.00 89.00 81 LEU A N 1
ATOM 681 C CA . LEU A 1 81 ? 2.737 -11.219 0.099 1.00 89.00 81 LEU A CA 1
ATOM 682 C C . LEU A 1 81 ? 1.739 -10.282 0.780 1.00 89.00 81 LEU A C 1
ATOM 684 O O . LEU A 1 81 ? 1.102 -9.511 0.076 1.00 89.00 81 LEU A O 1
ATOM 688 N N . ARG A 1 82 ? 1.653 -10.264 2.118 1.00 88.38 82 ARG A N 1
ATOM 689 C CA . ARG A 1 82 ? 0.827 -9.277 2.841 1.00 88.38 82 ARG A CA 1
ATOM 690 C C . ARG A 1 82 ? 1.227 -7.843 2.492 1.00 88.38 82 ARG A C 1
ATOM 692 O O . ARG A 1 82 ? 0.370 -7.042 2.130 1.00 88.38 82 ARG A O 1
ATOM 699 N N . ALA A 1 83 ? 2.528 -7.546 2.527 1.00 85.31 83 ALA A N 1
ATOM 700 C CA . ALA A 1 83 ? 3.047 -6.237 2.131 1.00 85.31 83 ALA A CA 1
ATOM 701 C C . ALA A 1 83 ? 2.759 -5.927 0.652 1.00 85.31 83 ALA A C 1
ATOM 703 O O . ALA A 1 83 ? 2.265 -4.849 0.322 1.00 85.31 83 ALA A O 1
ATOM 704 N N . ALA A 1 84 ? 2.990 -6.889 -0.248 1.00 89.81 84 ALA A N 1
ATOM 705 C CA . ALA A 1 84 ? 2.686 -6.723 -1.668 1.00 89.81 84 ALA A CA 1
ATOM 706 C C . ALA A 1 84 ? 1.190 -6.462 -1.929 1.00 89.81 84 ALA A C 1
ATOM 708 O O . ALA A 1 84 ? 0.865 -5.615 -2.761 1.00 89.81 84 ALA A O 1
ATOM 709 N N . SER A 1 85 ? 0.287 -7.128 -1.203 1.00 91.12 85 SER A N 1
ATOM 710 C CA . SER A 1 85 ? -1.158 -6.890 -1.272 1.00 91.12 85 SER A CA 1
ATOM 711 C C . SER A 1 85 ? -1.529 -5.481 -0.809 1.00 91.12 85 SER A C 1
ATOM 713 O O . SER A 1 85 ? -2.300 -4.814 -1.496 1.00 91.12 85 SER A O 1
ATOM 715 N N . GLN A 1 86 ? -0.938 -4.983 0.286 1.00 87.62 86 GLN A N 1
ATOM 716 C CA . GLN A 1 86 ? -1.144 -3.601 0.738 1.00 87.62 86 GLN A CA 1
ATOM 717 C C . GLN A 1 86 ? -0.712 -2.589 -0.337 1.00 87.62 86 GLN A C 1
ATOM 719 O O . GLN A 1 86 ? -1.468 -1.668 -0.656 1.00 87.62 86 GLN A O 1
ATOM 724 N N . TYR A 1 87 ? 0.458 -2.780 -0.960 1.00 89.88 87 TYR A N 1
ATOM 725 C CA . TYR A 1 87 ? 0.894 -1.923 -2.069 1.00 89.88 87 TYR A CA 1
ATOM 726 C C . TYR A 1 87 ? 0.004 -2.054 -3.309 1.00 89.88 87 TYR A C 1
ATOM 728 O O . TYR A 1 87 ? -0.224 -1.059 -3.997 1.00 89.88 87 TYR A O 1
ATOM 736 N N . GLY A 1 88 ? -0.529 -3.248 -3.581 1.00 92.50 88 GLY A N 1
ATOM 737 C CA . GLY A 1 88 ? -1.515 -3.476 -4.636 1.00 92.50 88 GLY A CA 1
ATOM 738 C C . GLY A 1 88 ? -2.779 -2.644 -4.421 1.00 92.50 88 GLY A C 1
ATOM 739 O O . GLY A 1 88 ? -3.173 -1.892 -5.309 1.00 92.50 88 GLY A O 1
ATOM 740 N N . ILE A 1 89 ? -3.358 -2.693 -3.218 1.00 90.81 89 ILE A N 1
ATOM 741 C CA . ILE A 1 89 ? -4.534 -1.889 -2.846 1.00 90.81 89 ILE A CA 1
ATOM 742 C C . ILE A 1 89 ? -4.233 -0.391 -2.980 1.00 90.81 89 ILE A C 1
ATOM 744 O O . ILE A 1 89 ? -5.009 0.342 -3.593 1.00 90.81 89 ILE A O 1
ATOM 748 N N . ALA A 1 90 ? -3.085 0.071 -2.472 1.00 88.69 90 ALA A N 1
ATOM 749 C CA . ALA A 1 90 ? -2.679 1.471 -2.589 1.00 88.69 90 ALA A CA 1
ATOM 750 C C . ALA A 1 90 ? -2.522 1.912 -4.057 1.00 88.69 90 ALA A C 1
ATOM 752 O O . ALA A 1 90 ? -2.971 2.996 -4.437 1.00 88.69 90 ALA A O 1
ATOM 753 N N . LEU A 1 91 ? -1.924 1.070 -4.909 1.00 91.19 91 LEU A N 1
ATOM 754 C CA . LEU A 1 91 ? -1.789 1.332 -6.342 1.00 91.19 91 LEU A CA 1
ATOM 755 C C . LEU A 1 91 ? -3.158 1.464 -7.019 1.00 91.19 91 LEU A C 1
ATOM 757 O O . LEU A 1 91 ? -3.368 2.424 -7.764 1.00 91.19 91 LEU A O 1
ATOM 761 N N . LEU A 1 92 ? -4.079 0.538 -6.736 1.00 91.44 92 LEU A N 1
ATOM 762 C CA . LEU A 1 92 ? -5.444 0.544 -7.269 1.00 91.44 92 LEU A CA 1
ATOM 763 C C . LEU A 1 92 ? -6.208 1.799 -6.838 1.00 91.44 92 LEU A C 1
ATOM 765 O O . LEU A 1 92 ? -6.813 2.466 -7.672 1.00 91.44 92 LEU A O 1
ATOM 769 N N . LEU A 1 93 ? -6.111 2.178 -5.563 1.00 87.25 93 LEU A N 1
ATOM 770 C CA . LEU A 1 93 ? -6.726 3.390 -5.019 1.00 87.25 93 LEU A CA 1
ATOM 771 C C . LEU A 1 93 ? -6.237 4.670 -5.698 1.00 87.25 93 LEU A C 1
ATOM 773 O O . LEU A 1 93 ? -7.036 5.554 -6.034 1.00 87.25 93 LEU A O 1
ATOM 777 N N . VAL A 1 94 ? -4.928 4.774 -5.933 1.00 87.06 94 VAL A N 1
ATOM 778 C CA . VAL A 1 94 ? -4.370 5.899 -6.688 1.00 87.06 94 VAL A CA 1
ATOM 779 C C . VAL A 1 94 ? -4.860 5.864 -8.136 1.00 87.06 94 VAL A C 1
ATOM 781 O O . VAL A 1 94 ? -5.229 6.908 -8.670 1.00 87.06 94 VAL A O 1
ATOM 784 N N . GLY A 1 95 ? -4.928 4.681 -8.753 1.00 87.75 95 GLY A N 1
ATOM 785 C CA . GLY A 1 95 ? -5.480 4.496 -10.096 1.00 87.75 95 GLY A CA 1
ATOM 786 C C . GLY A 1 95 ? -6.929 4.978 -10.215 1.00 87.75 95 GLY A C 1
ATOM 787 O O . GLY A 1 95 ? -7.231 5.778 -11.097 1.00 87.75 95 GLY A O 1
ATOM 788 N N . LEU A 1 96 ? -7.805 4.583 -9.286 1.00 85.44 96 LEU A N 1
ATOM 789 C CA . LEU A 1 96 ? -9.202 5.033 -9.229 1.00 85.44 96 LEU A CA 1
ATOM 790 C C . LEU A 1 96 ? -9.311 6.554 -9.048 1.00 85.44 96 LEU A C 1
ATOM 792 O O . LEU A 1 96 ? -10.097 7.211 -9.733 1.00 85.44 96 LEU A O 1
ATOM 796 N N . SER A 1 97 ? -8.468 7.125 -8.182 1.00 80.31 97 SER A N 1
ATOM 797 C CA . SER A 1 97 ? -8.403 8.576 -7.961 1.00 80.31 97 SER A CA 1
ATOM 798 C C . SER A 1 97 ? -7.973 9.329 -9.225 1.00 80.31 97 SER A C 1
ATOM 800 O O . SER A 1 97 ? -8.559 10.355 -9.572 1.00 80.31 97 SER A O 1
ATOM 802 N N . MET A 1 98 ? -6.980 8.806 -9.951 1.00 84.50 98 MET A N 1
ATOM 803 C CA . MET A 1 98 ? -6.514 9.367 -11.225 1.00 84.50 98 MET A CA 1
ATOM 804 C C . MET A 1 98 ? -7.558 9.220 -12.337 1.00 84.50 98 MET A C 1
ATOM 806 O O . MET A 1 98 ? -7.703 10.126 -13.157 1.00 84.50 98 MET A O 1
ATOM 810 N N . ASN A 1 99 ? -8.319 8.122 -12.332 1.00 80.12 99 ASN A N 1
ATOM 811 C CA . ASN A 1 99 ? -9.406 7.877 -13.278 1.00 80.12 99 ASN A CA 1
ATOM 812 C C . ASN A 1 99 ? -10.641 8.762 -13.023 1.00 80.12 99 ASN A C 1
ATOM 814 O O . ASN A 1 99 ? -11.597 8.716 -13.793 1.00 80.12 99 ASN A O 1
ATOM 818 N N . ARG A 1 100 ? -10.630 9.584 -11.960 1.00 72.31 100 ARG A N 1
ATOM 819 C CA . ARG A 1 100 ? -11.765 10.423 -11.539 1.00 72.31 100 ARG A CA 1
ATOM 820 C C . ARG A 1 100 ? -13.061 9.613 -11.430 1.00 72.31 100 ARG A C 1
ATOM 822 O O . ARG A 1 100 ? -14.117 10.100 -11.836 1.00 72.31 100 ARG A O 1
ATOM 829 N N . ASP A 1 101 ? -12.966 8.381 -10.925 1.00 68.56 101 ASP A N 1
ATOM 830 C CA . ASP A 1 101 ? -14.133 7.512 -10.766 1.00 68.56 101 ASP A CA 1
ATOM 831 C C . ASP A 1 101 ? -15.171 8.218 -9.869 1.00 68.56 101 ASP A C 1
ATOM 833 O O . ASP A 1 101 ? -14.849 8.568 -8.729 1.00 68.56 101 ASP A O 1
ATOM 837 N N . PRO A 1 102 ? -16.399 8.478 -10.358 1.00 53.59 102 PRO A N 1
ATOM 838 C CA . PRO A 1 102 ? -17.439 9.109 -9.552 1.00 53.59 102 PRO A CA 1
ATOM 839 C C . PRO A 1 102 ? -17.992 8.181 -8.460 1.00 53.59 102 PRO A C 1
ATOM 841 O O . PRO A 1 102 ? -18.745 8.641 -7.600 1.00 53.59 102 PRO A O 1
ATOM 844 N N . HIS A 1 103 ? -17.662 6.885 -8.485 1.00 64.75 103 HIS A N 1
ATOM 845 C CA . HIS A 1 103 ? -18.178 5.908 -7.537 1.00 64.75 103 HIS A CA 1
ATOM 846 C C . HIS A 1 103 ? -17.417 5.943 -6.201 1.00 64.75 103 HIS A C 1
ATOM 848 O O . HIS A 1 103 ? -16.425 5.245 -5.999 1.00 64.75 103 HIS A O 1
ATOM 854 N N . GLY A 1 104 ? -17.905 6.746 -5.252 1.00 63.16 104 GLY A N 1
ATOM 855 C CA . GLY A 1 104 ? -17.270 6.924 -3.939 1.00 63.16 104 GLY A CA 1
ATOM 856 C C . GLY A 1 104 ? -17.160 5.653 -3.084 1.00 63.16 104 GLY A C 1
ATOM 857 O O . GLY A 1 104 ? -16.284 5.587 -2.227 1.00 63.16 104 GLY A O 1
ATOM 858 N N . SER A 1 105 ? -17.990 4.636 -3.342 1.00 76.06 105 SER A N 1
ATOM 859 C CA . SER A 1 105 ? -18.072 3.422 -2.514 1.00 76.06 105 SER A CA 1
ATOM 860 C C . SER A 1 105 ? -17.273 2.227 -3.039 1.00 76.06 105 SER A C 1
ATOM 862 O O . SER A 1 105 ? -17.408 1.146 -2.483 1.00 76.06 105 SER A O 1
ATOM 864 N N . ARG A 1 106 ? -16.412 2.382 -4.064 1.00 82.69 106 ARG A N 1
ATOM 865 C CA . ARG A 1 106 ? -15.687 1.242 -4.678 1.00 82.69 106 ARG A CA 1
ATOM 866 C C . ARG A 1 106 ? -14.993 0.337 -3.666 1.00 82.69 106 ARG A C 1
ATOM 868 O O . ARG A 1 106 ? -15.012 -0.872 -3.824 1.00 82.69 106 ARG A O 1
ATOM 875 N N . ILE A 1 107 ? -14.383 0.923 -2.639 1.00 86.44 107 ILE A N 1
ATOM 876 C CA . ILE A 1 107 ? -13.669 0.158 -1.616 1.00 86.44 107 ILE A CA 1
ATOM 877 C C . ILE A 1 107 ? -14.632 -0.604 -0.716 1.00 86.44 107 ILE A C 1
ATOM 879 O O . ILE A 1 107 ? -14.407 -1.789 -0.494 1.00 86.44 107 ILE A O 1
ATOM 883 N N . SER A 1 108 ? -15.700 0.041 -0.240 1.00 88.25 108 SER A N 1
ATOM 884 C CA . SER A 1 108 ? -16.753 -0.646 0.513 1.00 88.25 108 SER A CA 1
ATOM 885 C C . SER A 1 108 ? -17.328 -1.804 -0.297 1.00 88.25 108 SER A C 1
ATOM 887 O O . SER A 1 108 ? -17.304 -2.933 0.181 1.00 88.25 108 SER A O 1
ATOM 889 N N . ASP A 1 109 ? -17.731 -1.553 -1.546 1.00 86.50 109 ASP A N 1
ATOM 890 C CA . ASP A 1 109 ? -18.317 -2.572 -2.419 1.00 86.50 109 ASP A CA 1
ATOM 891 C C . ASP A 1 109 ? -17.352 -3.741 -2.658 1.00 86.50 109 ASP A C 1
ATOM 893 O O . ASP A 1 109 ? -17.762 -4.896 -2.620 1.00 86.50 109 ASP A O 1
ATOM 897 N N . SER A 1 110 ? -16.058 -3.468 -2.879 1.00 91.00 110 SER A N 1
ATOM 898 C CA . SER A 1 110 ? -15.052 -4.523 -3.063 1.00 91.00 110 SER A CA 1
ATOM 899 C C . SER A 1 110 ? -14.829 -5.354 -1.796 1.00 91.00 110 SER A C 1
ATOM 901 O O . SER A 1 110 ? -14.602 -6.557 -1.900 1.00 91.00 110 SER A O 1
ATOM 903 N N . ILE A 1 111 ? -14.908 -4.753 -0.603 1.00 90.38 111 ILE A N 1
ATOM 904 C CA . ILE A 1 111 ? -14.825 -5.500 0.662 1.00 90.38 111 ILE A CA 1
ATOM 905 C C . ILE A 1 111 ? -16.085 -6.351 0.852 1.00 90.38 111 ILE A C 1
ATOM 907 O O . ILE A 1 111 ? -15.976 -7.524 1.198 1.00 90.38 111 ILE A O 1
ATOM 911 N N . GLU A 1 112 ? -17.273 -5.798 0.602 1.00 89.00 112 GLU A N 1
ATOM 912 C CA . GLU A 1 112 ? -18.535 -6.548 0.670 1.00 89.00 112 GLU A CA 1
ATOM 913 C C . GLU A 1 112 ? -18.541 -7.720 -0.311 1.00 89.00 112 GLU A C 1
ATOM 915 O O . GLU A 1 112 ? -18.912 -8.833 0.061 1.00 89.00 112 GLU A O 1
ATOM 920 N N . GLN A 1 113 ? -18.059 -7.495 -1.535 1.00 89.19 113 GLN A N 1
ATOM 921 C CA . GLN A 1 113 ? -17.903 -8.528 -2.551 1.00 89.19 113 GLN A CA 1
ATOM 922 C C . GLN A 1 113 ? -16.955 -9.643 -2.084 1.00 89.19 113 GLN A C 1
ATOM 924 O O . GLN A 1 113 ? -17.270 -10.816 -2.268 1.00 89.19 113 GLN A O 1
ATOM 929 N N . ALA A 1 114 ? -15.838 -9.292 -1.438 1.00 89.62 114 ALA A N 1
ATOM 930 C CA . ALA A 1 114 ? -14.901 -10.258 -0.866 1.00 89.62 114 ALA A CA 1
ATOM 931 C C . ALA A 1 114 ? -15.479 -11.040 0.322 1.00 89.62 114 ALA A C 1
ATOM 933 O O . ALA A 1 114 ? -15.186 -12.217 0.486 1.00 89.62 114 ALA A O 1
ATOM 934 N N . ILE A 1 115 ? -16.319 -10.421 1.152 1.00 87.44 115 ILE A N 1
ATOM 935 C CA . ILE A 1 115 ? -16.977 -11.128 2.258 1.00 87.44 115 ILE A CA 1
ATOM 936 C C . ILE A 1 115 ? -18.059 -12.069 1.719 1.00 87.44 115 ILE A C 1
ATOM 938 O O . ILE A 1 115 ? -18.207 -13.188 2.213 1.00 87.44 115 ILE A O 1
ATOM 942 N N . PHE A 1 116 ? -18.767 -11.656 0.667 1.00 86.81 116 PHE A N 1
ATOM 943 C CA . PHE A 1 116 ? -19.812 -12.457 0.039 1.00 86.81 116 PHE A CA 1
ATOM 944 C C . PHE A 1 116 ? -19.321 -13.815 -0.472 1.00 86.81 116 PHE A C 1
ATOM 946 O O . PHE A 1 116 ? -20.079 -14.781 -0.420 1.00 86.81 116 PHE A O 1
ATOM 953 N N . THR A 1 117 ? -18.056 -13.932 -0.896 1.00 84.88 117 THR A N 1
ATOM 954 C CA . THR A 1 117 ? -17.492 -15.227 -1.320 1.00 84.88 117 THR A CA 1
ATOM 955 C C . THR A 1 117 ? -17.319 -16.217 -0.173 1.00 84.88 117 THR A C 1
ATOM 957 O O . THR A 1 117 ? -17.250 -17.410 -0.420 1.00 84.88 117 THR A O 1
ATOM 960 N N . THR A 1 118 ? -17.321 -15.747 1.077 1.00 81.12 118 THR A N 1
ATOM 961 C CA . THR A 1 118 ? -17.220 -16.586 2.285 1.00 81.12 118 THR A CA 1
ATOM 962 C C . THR A 1 118 ? -18.597 -16.963 2.858 1.00 81.12 118 THR A C 1
ATOM 964 O O . THR A 1 118 ? -18.758 -17.124 4.070 1.00 81.12 118 THR A O 1
ATOM 967 N N . ASP A 1 119 ? -19.622 -17.024 1.997 1.00 83.06 119 ASP A N 1
ATOM 968 C CA . ASP A 1 119 ? -21.036 -17.273 2.335 1.00 83.06 119 ASP A CA 1
ATOM 969 C C . ASP A 1 119 ? -21.608 -16.328 3.415 1.00 83.06 119 ASP A C 1
ATOM 971 O O . ASP A 1 119 ? -22.579 -16.637 4.114 1.00 83.06 119 ASP A O 1
ATOM 975 N N . SER A 1 120 ? -21.014 -15.143 3.551 1.00 84.12 120 SER A N 1
ATOM 976 C CA . SER A 1 120 ? -21.352 -14.150 4.569 1.00 84.12 120 SER A CA 1
ATOM 977 C C . SER A 1 120 ? -21.833 -12.859 3.919 1.00 84.12 120 SER A C 1
ATOM 979 O O . SER A 1 120 ? -21.309 -12.427 2.902 1.00 84.12 120 SER A O 1
ATOM 981 N N . VAL A 1 121 ? -22.823 -12.195 4.512 1.00 89.69 121 VAL A N 1
ATOM 982 C CA . VAL A 1 121 ? -23.259 -10.866 4.057 1.00 89.69 121 VAL A CA 1
ATOM 983 C C . VAL A 1 121 ? -22.768 -9.830 5.054 1.00 89.69 121 VAL A C 1
ATOM 985 O O . VAL A 1 121 ? -23.000 -9.966 6.255 1.00 89.69 121 VAL A O 1
ATOM 988 N N . ALA A 1 122 ? -22.122 -8.782 4.553 1.00 86.94 122 ALA A N 1
ATOM 989 C CA . ALA A 1 122 ? -21.678 -7.647 5.345 1.00 86.94 122 ALA A CA 1
ATOM 990 C C . ALA A 1 122 ? -22.206 -6.339 4.755 1.00 86.94 122 ALA A C 1
ATOM 992 O O . ALA A 1 122 ? -22.455 -6.245 3.558 1.00 86.94 122 ALA A O 1
ATOM 993 N N . ALA A 1 123 ? -22.364 -5.345 5.624 1.00 88.19 123 ALA A N 1
ATOM 994 C CA . ALA A 1 123 ? -22.519 -3.949 5.242 1.00 88.19 123 ALA A CA 1
ATOM 995 C C . ALA A 1 123 ? -21.267 -3.216 5.730 1.00 88.19 123 ALA A C 1
ATOM 997 O O . ALA A 1 123 ? -20.971 -3.238 6.929 1.00 88.19 123 ALA A O 1
ATOM 998 N N . VAL A 1 124 ? -20.516 -2.621 4.809 1.00 88.00 124 VAL A N 1
ATOM 999 C CA . VAL A 1 124 ? -19.187 -2.069 5.068 1.00 88.00 124 VAL A CA 1
ATOM 1000 C C . VAL A 1 124 ? -19.208 -0.555 4.902 1.00 88.00 124 VAL A C 1
ATOM 1002 O O . VAL A 1 124 ? -19.361 -0.017 3.807 1.00 88.00 124 VAL A O 1
ATOM 1005 N N . ASP A 1 125 ? -18.973 0.147 6.006 1.00 83.56 125 ASP A N 1
ATOM 1006 C CA . ASP A 1 125 ? -18.800 1.597 6.013 1.00 83.56 125 ASP A CA 1
ATOM 1007 C C . ASP A 1 125 ? -17.308 1.953 6.090 1.00 83.56 125 ASP A C 1
ATOM 1009 O O . ASP A 1 125 ? -16.660 1.754 7.121 1.00 83.56 125 ASP A O 1
ATOM 1013 N N . VAL A 1 126 ? -16.751 2.460 4.985 1.00 82.44 126 VAL A N 1
ATOM 1014 C CA . VAL A 1 126 ? -15.360 2.928 4.911 1.00 82.44 126 VAL A CA 1
ATOM 1015 C C . VAL A 1 126 ? -15.346 4.448 4.999 1.00 82.44 126 VAL A C 1
ATOM 1017 O O . VAL A 1 126 ? -15.654 5.152 4.039 1.00 82.44 126 VAL A O 1
ATOM 1020 N N . SER A 1 127 ? -14.915 4.961 6.149 1.00 76.31 127 SER A N 1
ATOM 1021 C CA . SER A 1 127 ? -14.644 6.387 6.334 1.00 76.31 127 SER A CA 1
ATOM 1022 C C . SER A 1 127 ? -13.192 6.691 5.979 1.00 76.31 127 SER A C 1
ATOM 1024 O O . SER A 1 127 ? -12.277 6.208 6.644 1.00 76.31 127 SER A O 1
ATOM 1026 N N . ILE A 1 128 ? -12.978 7.517 4.952 1.00 73.81 128 ILE A N 1
ATOM 1027 C CA . ILE A 1 128 ? -11.653 8.045 4.609 1.00 73.81 128 ILE A CA 1
ATOM 1028 C C . ILE A 1 128 ? -11.583 9.495 5.066 1.00 73.81 128 ILE A C 1
ATOM 1030 O O . ILE A 1 128 ? -12.129 10.397 4.430 1.00 73.81 128 ILE A O 1
ATOM 1034 N N . ASP A 1 129 ? -10.865 9.717 6.156 1.00 69.81 129 ASP A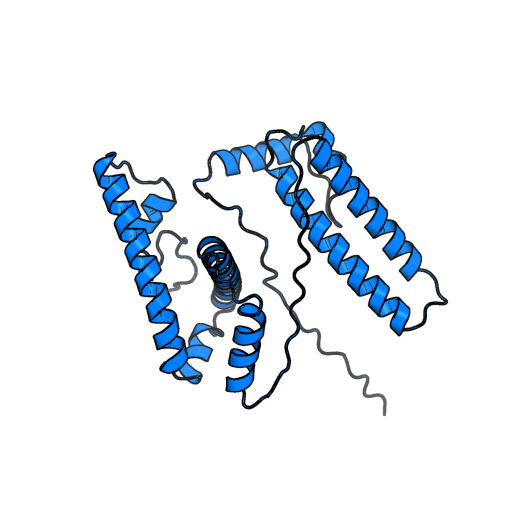 N 1
ATOM 1035 C CA . ASP A 1 129 ? -10.569 11.050 6.649 1.00 69.81 129 ASP A CA 1
ATOM 1036 C C . ASP A 1 129 ? -9.328 11.595 5.949 1.00 69.81 129 ASP A C 1
ATOM 1038 O O . ASP A 1 129 ? -8.214 11.124 6.162 1.00 69.81 129 ASP A O 1
ATOM 1042 N N . ARG A 1 130 ? -9.533 12.582 5.075 1.00 71.12 130 ARG A N 1
ATOM 1043 C CA . ARG A 1 130 ? -8.443 13.245 4.359 1.00 71.12 130 ARG A CA 1
ATOM 1044 C C . ARG A 1 130 ? -8.072 14.530 5.065 1.00 71.12 130 ARG A C 1
ATOM 1046 O O . ARG A 1 130 ? -8.938 15.302 5.470 1.00 71.12 130 ARG A O 1
ATOM 1053 N N . GLU A 1 131 ? -6.778 14.767 5.155 1.00 75.88 131 GLU A N 1
ATOM 1054 C CA . GLU A 1 131 ? -6.232 16.002 5.678 1.00 75.88 131 GLU A CA 1
ATOM 1055 C C . GLU A 1 131 ? -5.128 16.471 4.735 1.00 75.88 131 GLU A C 1
ATOM 1057 O O . GLU A 1 131 ? -4.301 15.665 4.306 1.00 75.88 131 GLU A O 1
ATOM 1062 N N . ASP A 1 132 ? -5.127 17.758 4.391 1.00 79.38 132 ASP A N 1
ATOM 1063 C CA . ASP A 1 132 ? -4.055 18.320 3.575 1.00 79.38 132 ASP A CA 1
ATOM 1064 C C . ASP A 1 132 ? -2.737 18.238 4.344 1.00 79.38 132 ASP A C 1
ATOM 1066 O O . ASP A 1 132 ? -2.679 18.542 5.542 1.00 79.38 132 ASP A O 1
ATOM 1070 N N . VAL A 1 133 ? -1.679 17.825 3.654 1.00 82.00 133 VAL A N 1
ATOM 1071 C CA . VAL A 1 133 ? -0.334 17.745 4.221 1.00 82.00 133 VAL A CA 1
ATOM 1072 C C . VAL A 1 133 ? 0.408 19.027 3.836 1.00 82.00 133 VAL A C 1
ATOM 1074 O O . VAL A 1 133 ? 0.674 19.207 2.647 1.00 82.00 133 VAL A O 1
ATOM 1077 N N . PRO A 1 134 ? 0.682 19.936 4.790 1.00 84.88 134 PRO A N 1
ATOM 1078 C CA . PRO A 1 134 ? 1.509 21.110 4.529 1.00 84.88 134 PRO A CA 1
ATOM 1079 C C . PRO A 1 134 ? 2.985 20.710 4.363 1.00 84.88 134 PRO A C 1
ATOM 1081 O O . PRO A 1 134 ? 3.345 19.561 4.608 1.00 84.88 134 PRO A O 1
ATOM 1084 N N . GLU A 1 135 ? 3.819 21.658 3.948 1.00 84.88 135 GLU A N 1
ATOM 1085 C CA . GLU A 1 135 ? 5.267 21.489 3.738 1.00 84.88 135 GLU A CA 1
ATOM 1086 C C . GLU A 1 135 ? 6.051 22.354 4.744 1.00 84.88 135 GLU A C 1
ATOM 1088 O O . GLU A 1 135 ? 5.497 23.309 5.308 1.00 84.88 135 GLU A O 1
ATOM 1093 N N . GLY A 1 136 ? 7.326 22.021 4.966 1.00 85.12 136 GLY A N 1
ATOM 1094 C CA . GLY A 1 136 ? 8.268 22.799 5.785 1.00 85.12 136 GLY A CA 1
ATOM 1095 C C . GLY A 1 136 ? 7.806 23.025 7.228 1.00 85.12 136 GLY A C 1
ATOM 1096 O O . GLY A 1 136 ? 7.215 22.144 7.851 1.00 85.12 136 GLY A O 1
ATOM 1097 N N . ASP A 1 137 ? 8.012 24.228 7.764 1.00 85.44 137 ASP A N 1
ATOM 1098 C CA . ASP A 1 137 ? 7.663 24.593 9.150 1.00 85.44 137 ASP A CA 1
ATOM 1099 C C . ASP A 1 137 ? 6.184 24.321 9.493 1.00 85.44 137 ASP A C 1
ATOM 1101 O O . ASP A 1 137 ? 5.830 23.963 10.618 1.00 85.44 137 ASP A O 1
ATOM 1105 N N . ALA A 1 138 ? 5.283 24.464 8.514 1.00 86.31 138 ALA A N 1
ATOM 1106 C CA . ALA A 1 138 ? 3.861 24.198 8.716 1.00 86.31 138 ALA A CA 1
ATOM 1107 C C . ALA A 1 138 ? 3.566 22.698 8.897 1.00 86.31 138 ALA A C 1
ATOM 1109 O O . ALA A 1 138 ? 2.569 22.346 9.532 1.00 86.31 138 ALA A O 1
ATOM 1110 N N . LEU A 1 139 ? 4.419 21.820 8.362 1.00 87.12 139 LEU A N 1
ATOM 1111 C CA . LEU A 1 139 ? 4.381 20.381 8.613 1.00 87.12 139 LEU A CA 1
ATOM 1112 C C . LEU A 1 139 ? 4.819 20.058 10.039 1.00 87.12 139 LEU A C 1
ATOM 1114 O O . LEU A 1 139 ? 4.107 19.324 10.722 1.00 87.12 139 LEU A O 1
ATOM 1118 N N . ILE A 1 140 ? 5.900 20.676 10.517 1.00 86.12 140 ILE A N 1
ATOM 1119 C CA . ILE A 1 140 ? 6.389 20.530 11.897 1.00 86.12 140 ILE A CA 1
ATOM 1120 C C . ILE A 1 140 ? 5.328 20.971 12.904 1.00 86.12 140 ILE A C 1
ATOM 1122 O O . ILE A 1 140 ? 4.898 20.173 13.736 1.00 86.12 140 ILE A O 1
ATOM 1126 N N . ALA A 1 141 ? 4.790 22.183 12.746 1.00 87.75 141 ALA A N 1
ATOM 1127 C CA . ALA A 1 141 ? 3.739 22.698 13.623 1.00 87.75 141 ALA A CA 1
ATOM 1128 C C . ALA A 1 141 ? 2.497 21.789 13.659 1.00 87.75 141 ALA A C 1
ATOM 1130 O O . ALA A 1 141 ? 1.810 21.677 14.677 1.00 87.75 141 ALA A O 1
ATOM 1131 N N . LYS A 1 142 ? 2.191 21.124 12.540 1.00 89.25 142 LYS A N 1
ATOM 1132 C CA . LYS A 1 142 ? 1.076 20.183 12.455 1.00 89.25 142 LYS A CA 1
ATOM 1133 C C . LYS A 1 142 ? 1.376 18.860 13.155 1.00 89.25 142 LYS A C 1
ATOM 1135 O O . LYS A 1 142 ? 0.467 18.287 13.753 1.00 89.25 142 LYS A O 1
ATOM 1140 N N . ILE A 1 143 ? 2.613 18.371 13.090 1.00 86.25 143 ILE A N 1
ATOM 1141 C CA . ILE A 1 143 ? 3.041 17.183 13.836 1.00 86.25 143 ILE A CA 1
ATOM 1142 C C . ILE A 1 143 ? 2.948 17.456 15.346 1.00 86.25 143 ILE A C 1
ATOM 1144 O O . ILE A 1 143 ? 2.353 16.646 16.062 1.00 86.25 143 ILE A O 1
ATOM 1148 N N . ASP A 1 144 ? 3.405 18.623 15.805 1.00 87.12 144 ASP A N 1
ATOM 1149 C CA . ASP A 1 144 ? 3.307 19.053 17.209 1.00 87.12 144 ASP A CA 1
ATOM 1150 C C . ASP A 1 144 ? 1.850 19.161 17.696 1.00 87.12 144 ASP A C 1
ATOM 1152 O O . ASP A 1 144 ? 1.515 18.729 18.806 1.00 87.12 144 ASP A O 1
ATOM 1156 N N . ASP A 1 145 ? 0.946 19.688 16.860 1.00 89.00 145 ASP A N 1
ATOM 1157 C CA . ASP A 1 145 ? -0.496 19.729 17.151 1.00 89.00 145 ASP A CA 1
ATOM 1158 C C . ASP A 1 145 ? -1.071 18.315 17.335 1.00 89.00 145 ASP A C 1
ATOM 1160 O O . ASP A 1 145 ? -1.780 18.039 18.311 1.00 89.00 145 ASP A O 1
ATOM 1164 N N . LYS A 1 146 ? -0.722 17.377 16.442 1.00 88.00 146 LYS A N 1
ATOM 1165 C CA . LYS A 1 146 ? -1.158 15.979 16.569 1.00 88.00 146 LYS A CA 1
ATOM 1166 C C . LYS A 1 146 ? -0.568 15.307 17.807 1.00 88.00 146 LYS A C 1
ATOM 1168 O O . LYS A 1 146 ? -1.270 14.521 18.449 1.00 88.00 146 LYS A O 1
ATOM 1173 N N . GLU A 1 147 ? 0.675 15.610 18.171 1.00 86.50 147 GLU A N 1
ATOM 1174 C CA . GLU A 1 147 ? 1.291 15.074 19.385 1.00 86.50 147 GLU A CA 1
ATOM 1175 C C . GLU A 1 147 ? 0.563 15.579 20.635 1.00 86.50 147 GLU A C 1
ATOM 1177 O O . GLU A 1 147 ? 0.127 14.781 21.472 1.00 86.50 147 GLU A O 1
ATOM 1182 N N . THR A 1 148 ? 0.355 16.895 20.718 1.00 88.38 148 THR A N 1
ATOM 1183 C CA . THR A 1 148 ? -0.392 17.541 21.803 1.00 88.38 148 THR A CA 1
ATOM 1184 C C . THR A 1 148 ? -1.767 16.899 21.940 1.00 88.38 148 THR A C 1
ATOM 1186 O O . THR A 1 148 ? -2.155 16.458 23.025 1.00 88.38 148 THR A O 1
ATOM 1189 N N . ARG A 1 149 ? -2.473 16.728 20.818 1.00 88.81 149 ARG A N 1
ATOM 1190 C CA . ARG A 1 149 ? -3.788 16.092 20.796 1.00 88.81 149 ARG A CA 1
ATOM 1191 C C . ARG A 1 149 ? -3.759 14.627 21.238 1.00 88.81 149 ARG A C 1
ATOM 1193 O O . ARG A 1 149 ? -4.666 14.182 21.942 1.00 88.81 149 ARG A O 1
ATOM 1200 N N . SER A 1 150 ? -2.745 13.865 20.833 1.00 86.25 150 SER A N 1
ATOM 1201 C CA . SER A 1 150 ? -2.553 12.477 21.267 1.00 86.25 150 SER A CA 1
ATOM 1202 C C . SER A 1 150 ? -2.346 12.401 22.784 1.00 86.25 150 SER A C 1
ATOM 1204 O O . SER A 1 150 ? -2.957 11.562 23.450 1.00 86.25 150 SER A O 1
ATOM 1206 N N . ASN A 1 151 ? -1.544 13.303 23.352 1.00 86.69 151 ASN A N 1
ATOM 1207 C CA . ASN A 1 151 ? -1.291 13.357 24.792 1.00 86.69 151 ASN A CA 1
ATOM 1208 C C . ASN A 1 151 ? -2.556 13.728 25.582 1.00 86.69 151 ASN A C 1
ATOM 1210 O O . ASN A 1 151 ? -2.888 13.027 26.537 1.00 86.69 151 ASN A O 1
ATOM 1214 N N . GLU A 1 152 ? -3.346 14.703 25.121 1.00 90.88 152 GLU A N 1
ATOM 1215 C CA . GLU A 1 152 ? -4.657 15.020 25.715 1.00 90.88 152 GLU A CA 1
ATOM 1216 C C . GLU A 1 152 ? -5.604 13.807 25.735 1.00 90.88 152 GLU A C 1
ATOM 1218 O O . GLU A 1 152 ? -6.316 13.562 26.713 1.00 90.88 152 GLU A O 1
ATOM 1223 N N . LEU A 1 153 ? -5.652 13.036 24.644 1.00 88.75 153 LEU A N 1
ATOM 1224 C CA . LEU A 1 153 ? -6.506 11.850 24.549 1.00 88.75 153 LEU A CA 1
ATOM 1225 C C . LEU A 1 153 ? -6.024 10.733 25.487 1.00 88.75 153 LEU A C 1
ATOM 1227 O O . LEU A 1 153 ? -6.852 10.110 26.155 1.00 88.75 153 LEU A O 1
ATOM 1231 N N . ARG A 1 154 ? -4.706 10.522 25.604 1.00 87.44 154 ARG A N 1
ATOM 1232 C CA . ARG A 1 154 ? -4.111 9.581 26.572 1.00 87.44 154 ARG A CA 1
ATOM 1233 C C . ARG A 1 154 ? -4.415 9.981 28.015 1.00 87.44 154 ARG A C 1
ATOM 1235 O O . ARG A 1 154 ? -4.823 9.132 28.805 1.00 87.44 154 ARG A O 1
ATOM 1242 N N . GLU A 1 155 ? -4.286 11.262 28.353 1.00 90.94 155 GLU A N 1
ATOM 1243 C CA . GLU A 1 155 ? -4.636 11.780 29.681 1.00 90.94 155 GLU A CA 1
ATOM 1244 C C . GLU A 1 155 ? -6.117 11.568 29.999 1.00 90.94 155 GLU A C 1
ATOM 1246 O O . GLU A 1 155 ? -6.466 11.152 31.104 1.00 90.94 155 GLU A O 1
ATOM 1251 N N . ARG A 1 156 ? -7.002 11.787 29.019 1.00 88.50 156 ARG A N 1
ATOM 1252 C CA . ARG A 1 156 ? -8.432 11.497 29.173 1.00 88.50 156 ARG A CA 1
ATOM 1253 C C . ARG A 1 156 ? -8.682 10.011 29.418 1.00 88.50 156 ARG A C 1
ATOM 1255 O O . ARG A 1 156 ? -9.478 9.700 30.296 1.00 88.50 156 ARG A O 1
ATOM 1262 N N . LEU A 1 157 ? -8.002 9.103 28.712 1.00 88.88 157 LEU A N 1
ATOM 1263 C CA . LEU A 1 157 ? -8.123 7.652 28.938 1.00 88.88 157 LEU A CA 1
ATOM 1264 C C . LEU A 1 157 ? -7.634 7.201 30.316 1.00 88.88 157 LEU A C 1
ATOM 1266 O O . LEU A 1 157 ? -8.132 6.202 30.835 1.00 88.88 157 LEU A O 1
ATOM 1270 N N . ALA A 1 158 ? -6.689 7.927 30.916 1.00 88.00 158 ALA A N 1
ATOM 1271 C CA . ALA A 1 158 ? -6.205 7.651 32.265 1.00 88.00 158 ALA A CA 1
ATOM 1272 C C . ALA A 1 158 ? -7.220 8.030 33.366 1.00 88.00 158 ALA A C 1
ATOM 1274 O O . ALA A 1 158 ? -7.052 7.630 34.521 1.00 88.00 158 ALA A O 1
ATOM 1275 N N . GLN A 1 159 ? -8.283 8.775 33.039 1.00 87.19 159 GLN A N 1
ATOM 1276 C CA . GLN A 1 159 ? -9.333 9.133 33.994 1.00 87.19 159 GLN A CA 1
ATOM 1277 C C . GLN A 1 159 ? -10.211 7.915 34.315 1.00 87.19 159 GLN A C 1
ATOM 1279 O O . GLN A 1 159 ? -10.821 7.311 33.434 1.00 87.19 159 GLN A O 1
ATOM 1284 N N . GLN A 1 160 ? -10.310 7.575 35.602 1.00 70.50 160 GLN A N 1
ATOM 1285 C CA . GLN A 1 160 ? -10.957 6.344 36.081 1.00 70.50 160 GLN A CA 1
ATOM 1286 C C . GLN A 1 160 ? -12.498 6.333 35.955 1.00 70.50 160 GLN A C 1
ATOM 1288 O O . GLN A 1 160 ? -13.109 5.286 36.135 1.00 70.50 160 GLN A O 1
ATOM 1293 N N . GLU A 1 161 ? -13.137 7.460 35.618 1.00 83.56 161 GLU A N 1
ATOM 1294 C CA . GLU A 1 161 ? -14.606 7.607 35.551 1.00 83.56 161 GLU A CA 1
ATOM 1295 C C . GLU A 1 161 ? -15.169 7.657 34.113 1.00 83.56 161 GLU A C 1
ATOM 1297 O O . GLU A 1 161 ? -16.174 8.318 33.832 1.00 83.56 161 GLU A O 1
ATOM 1302 N N . LEU A 1 162 ? -14.534 6.972 33.159 1.00 86.06 162 LEU A N 1
ATOM 1303 C CA . LEU A 1 162 ? -15.068 6.851 31.801 1.00 86.06 162 LEU A CA 1
ATOM 1304 C C . LEU A 1 162 ? -15.998 5.642 31.675 1.00 86.06 162 LEU A C 1
ATOM 1306 O O . LEU A 1 162 ? -15.657 4.529 32.062 1.00 86.06 162 LEU A O 1
ATOM 1310 N N . SER A 1 163 ? -17.165 5.843 31.060 1.00 90.38 163 SER A N 1
ATOM 1311 C CA . SER A 1 163 ? -17.972 4.712 30.597 1.00 90.38 163 SER A CA 1
ATOM 1312 C C . SER A 1 163 ? -17.267 3.993 29.445 1.00 90.38 163 SER A C 1
ATOM 1314 O O . SER A 1 163 ? -16.577 4.637 28.653 1.00 90.38 163 SER A O 1
ATOM 1316 N N . GLU A 1 164 ? -17.508 2.689 29.284 1.00 88.12 164 GLU A N 1
ATOM 1317 C CA . GLU A 1 164 ? -16.928 1.876 28.198 1.00 88.12 164 GLU A CA 1
ATOM 1318 C C . GLU A 1 164 ? -17.125 2.517 26.821 1.00 88.12 164 GLU A C 1
ATOM 1320 O O . GLU A 1 164 ? -16.180 2.665 26.054 1.00 88.12 164 GLU A O 1
ATOM 1325 N N . LYS A 1 165 ? -18.335 3.018 26.540 1.00 88.50 165 LYS A N 1
ATOM 1326 C CA . LYS A 1 165 ? -18.635 3.711 25.280 1.00 88.50 165 LYS A CA 1
ATOM 1327 C C . LYS A 1 165 ? -17.774 4.962 25.066 1.00 88.50 165 LYS A C 1
ATOM 1329 O O . LYS A 1 165 ? -17.348 5.224 23.948 1.00 88.50 165 LYS A O 1
ATOM 1334 N N . LYS A 1 166 ? -17.546 5.763 26.114 1.00 89.75 166 LYS A N 1
ATOM 1335 C CA . LYS A 1 166 ? -16.691 6.959 26.016 1.00 89.75 166 LYS A CA 1
ATOM 1336 C C . LYS A 1 166 ? -15.226 6.573 25.864 1.00 89.75 166 LYS A C 1
ATOM 1338 O O . LYS A 1 166 ? -14.510 7.256 25.144 1.00 89.75 166 LYS A O 1
ATOM 1343 N N . ARG A 1 167 ? -14.798 5.501 26.531 1.00 88.19 167 ARG A N 1
ATOM 1344 C CA . ARG A 1 167 ? -13.444 4.968 26.419 1.00 88.19 167 ARG A CA 1
ATOM 1345 C C . ARG A 1 167 ? -13.148 4.516 24.990 1.00 88.19 167 ARG A C 1
ATOM 1347 O O . ARG A 1 167 ? -12.219 5.047 24.399 1.00 88.19 167 ARG A O 1
ATOM 1354 N N . ALA A 1 168 ? -14.009 3.674 24.419 1.00 85.38 168 ALA A N 1
ATOM 1355 C CA . ALA A 1 168 ? -13.882 3.185 23.047 1.00 85.38 168 ALA A CA 1
ATOM 1356 C C . ALA A 1 168 ? -13.859 4.327 22.014 1.00 85.38 168 ALA A C 1
ATOM 1358 O O . ALA A 1 168 ? -13.084 4.305 21.064 1.00 85.38 168 ALA A O 1
ATOM 1359 N N . GLU A 1 169 ? -14.674 5.368 22.215 1.00 88.44 169 GLU A N 1
ATOM 1360 C CA . GLU A 1 169 ? -14.655 6.554 21.350 1.00 88.44 169 GLU A CA 1
ATOM 1361 C C . GLU A 1 169 ? -13.325 7.320 21.443 1.00 88.44 169 GLU A C 1
ATOM 1363 O O . GLU A 1 169 ? -12.779 7.743 20.427 1.00 88.44 169 GLU A O 1
ATOM 1368 N N . ILE A 1 170 ? -12.784 7.501 22.652 1.00 87.25 170 ILE A N 1
ATOM 1369 C CA . ILE A 1 170 ? -11.496 8.183 22.843 1.00 87.25 170 ILE A CA 1
ATOM 1370 C C . ILE A 1 170 ? -10.347 7.335 22.282 1.00 87.25 170 ILE A C 1
ATOM 1372 O O . ILE A 1 170 ? -9.449 7.895 21.661 1.00 87.25 170 ILE A O 1
ATOM 1376 N N . GLU A 1 171 ? -10.383 6.012 22.446 1.00 83.94 171 GLU A N 1
ATOM 1377 C CA . GLU A 1 171 ? -9.415 5.078 21.854 1.00 83.94 171 GLU A CA 1
ATOM 1378 C C . GLU A 1 171 ? -9.424 5.166 20.325 1.00 83.94 171 GLU A C 1
ATOM 1380 O O . GLU A 1 171 ? -8.369 5.366 19.727 1.00 83.94 171 GLU A O 1
ATOM 1385 N N . ARG A 1 172 ? -10.605 5.154 19.693 1.00 80.38 172 ARG A N 1
ATOM 1386 C CA . ARG A 1 172 ? -10.741 5.335 18.239 1.00 80.38 172 ARG A CA 1
ATOM 1387 C C . ARG A 1 172 ? -10.190 6.683 17.764 1.00 80.38 172 ARG A C 1
ATOM 1389 O O . ARG A 1 172 ? -9.552 6.773 16.716 1.00 80.38 172 ARG A O 1
ATOM 1396 N N . GLN A 1 173 ? -10.435 7.753 18.522 1.00 84.38 173 GLN A N 1
ATOM 1397 C CA . GLN A 1 173 ? -9.868 9.071 18.218 1.00 84.38 173 GLN A CA 1
ATOM 1398 C C . GLN A 1 173 ? -8.346 9.083 18.371 1.00 84.38 173 GLN A C 1
ATOM 1400 O O . GLN A 1 173 ? -7.662 9.686 17.545 1.00 84.38 173 GLN A O 1
ATOM 1405 N N . LEU A 1 174 ? -7.819 8.429 19.408 1.00 83.50 174 LEU A N 1
ATOM 1406 C CA . LEU A 1 174 ? -6.386 8.337 19.663 1.00 83.50 174 LEU A CA 1
ATOM 1407 C C . LEU A 1 174 ? -5.681 7.569 18.547 1.00 83.50 174 LEU A C 1
ATOM 1409 O O . LEU A 1 174 ? -4.678 8.058 18.037 1.00 83.50 174 LEU A O 1
ATOM 1413 N N . GLU A 1 175 ? -6.229 6.427 18.134 1.00 78.31 175 GLU A N 1
ATOM 1414 C CA . GLU A 1 175 ? -5.723 5.637 17.010 1.00 78.31 175 GLU A CA 1
ATOM 1415 C C . GLU A 1 175 ? -5.650 6.489 15.737 1.00 78.31 175 GLU A C 1
ATOM 1417 O O . GLU A 1 175 ? -4.584 6.629 15.144 1.00 78.31 175 GLU A O 1
ATOM 1422 N N . LYS A 1 176 ? -6.742 7.180 15.382 1.00 79.25 176 LYS A N 1
ATOM 1423 C CA . LYS A 1 176 ? -6.785 8.069 14.211 1.00 79.25 176 LYS A CA 1
ATOM 1424 C C . LYS A 1 176 ? -5.734 9.183 14.269 1.00 79.25 176 LYS A C 1
ATOM 1426 O O . LYS A 1 176 ? -5.061 9.454 13.275 1.00 79.25 176 LYS A O 1
ATOM 1431 N N . VAL A 1 177 ? -5.591 9.843 15.422 1.00 82.62 177 VAL A N 1
ATOM 1432 C CA . VAL A 1 177 ? -4.590 10.905 15.609 1.00 82.62 177 VAL A CA 1
ATOM 1433 C C . VAL A 1 177 ? -3.176 10.342 15.489 1.00 82.62 177 VAL A C 1
ATOM 1435 O O . VAL A 1 177 ? -2.350 10.967 14.832 1.00 82.62 177 VAL A O 1
ATOM 1438 N N . GLN A 1 178 ? -2.905 9.162 16.051 1.00 78.88 178 GLN A 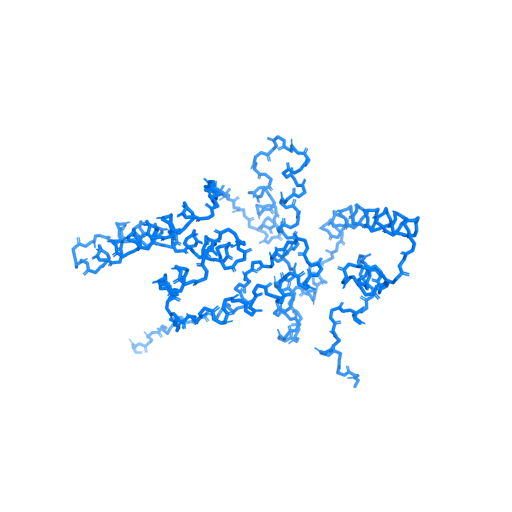N 1
ATOM 1439 C CA . GLN A 1 178 ? -1.600 8.503 15.954 1.00 78.88 178 GLN A CA 1
ATOM 1440 C C . GLN A 1 178 ? -1.270 8.087 14.522 1.00 78.88 178 GLN A C 1
ATOM 1442 O O . GLN A 1 178 ? -0.147 8.307 14.078 1.00 78.88 178 GLN A O 1
ATOM 1447 N N . THR A 1 179 ? -2.240 7.563 13.771 1.00 75.94 179 THR A N 1
ATOM 1448 C CA . THR A 1 179 ? -2.066 7.248 12.349 1.00 75.94 179 THR A CA 1
ATOM 1449 C C . THR A 1 179 ? -1.719 8.498 11.537 1.00 75.94 179 THR A C 1
ATOM 1451 O O . THR A 1 179 ? -0.766 8.479 10.763 1.00 75.94 179 THR A O 1
ATOM 1454 N N . HIS A 1 180 ? -2.444 9.607 11.730 1.00 78.44 180 HIS A N 1
ATOM 1455 C CA . HIS A 1 180 ? -2.142 10.865 11.032 1.00 78.44 180 HIS A CA 1
ATOM 1456 C C . HIS A 1 180 ? -0.783 11.431 11.446 1.00 78.44 180 HIS A C 1
ATOM 1458 O O . HIS A 1 180 ? -0.006 11.827 10.584 1.00 78.44 180 HIS A O 1
ATOM 1464 N N . TRP A 1 181 ? -0.492 11.450 12.749 1.00 80.25 181 TRP A N 1
ATOM 1465 C CA . TRP A 1 181 ? 0.801 11.874 13.282 1.00 80.25 181 TRP A CA 1
ATOM 1466 C C . TRP A 1 181 ? 1.937 11.089 12.623 1.00 80.25 181 TRP A C 1
ATOM 1468 O O . TRP A 1 181 ? 2.883 11.687 12.125 1.00 80.25 181 TRP A O 1
ATOM 1478 N N . TYR A 1 182 ? 1.790 9.765 12.528 1.00 78.56 182 TYR A N 1
ATOM 1479 C CA . TYR A 1 182 ? 2.794 8.885 11.944 1.00 78.56 182 TYR A CA 1
ATOM 1480 C C . TYR A 1 182 ? 3.043 9.197 10.464 1.00 78.56 182 TYR A C 1
ATOM 1482 O O . TYR A 1 182 ? 4.186 9.335 10.041 1.00 78.56 182 TYR A O 1
ATOM 1490 N N . TYR A 1 183 ? 1.984 9.386 9.673 1.00 78.19 183 TYR A N 1
ATOM 1491 C CA . TYR A 1 183 ? 2.139 9.732 8.257 1.00 78.19 183 TYR A CA 1
ATOM 1492 C C . TYR A 1 183 ? 2.723 11.128 8.028 1.00 78.19 183 TYR A C 1
ATOM 1494 O O . TYR A 1 183 ? 3.466 11.322 7.067 1.00 78.19 183 TYR A O 1
ATOM 1502 N N . LEU A 1 184 ? 2.406 12.097 8.888 1.00 82.62 184 LEU A N 1
ATOM 1503 C CA . LEU A 1 184 ? 3.014 13.427 8.829 1.00 82.62 184 LEU A CA 1
ATOM 1504 C C . LEU A 1 184 ? 4.496 13.374 9.219 1.00 82.62 184 LEU A C 1
ATOM 1506 O O . LEU A 1 184 ? 5.311 14.007 8.556 1.00 82.62 184 LEU A O 1
ATOM 1510 N N . TYR A 1 185 ? 4.843 12.582 10.236 1.00 82.81 185 TYR A N 1
ATOM 1511 C CA . TYR A 1 185 ? 6.222 12.347 10.657 1.00 82.81 185 TYR A CA 1
ATOM 1512 C C . TYR A 1 185 ? 7.060 11.728 9.528 1.00 82.81 185 TYR A C 1
ATOM 1514 O O . TYR A 1 185 ? 8.098 12.274 9.169 1.00 82.81 185 TYR A O 1
ATOM 1522 N N . GLU A 1 186 ? 6.573 10.651 8.903 1.00 79.44 186 GLU A N 1
ATOM 1523 C CA . GLU A 1 186 ? 7.218 10.023 7.738 1.00 79.44 186 GLU A CA 1
ATOM 1524 C C . GLU A 1 186 ? 7.360 10.999 6.564 1.00 79.44 186 GLU A C 1
ATOM 1526 O O . GLU A 1 186 ? 8.398 11.054 5.916 1.00 79.44 186 GLU A O 1
ATOM 1531 N N . LYS A 1 187 ? 6.338 11.821 6.293 1.00 83.00 187 LYS A N 1
ATOM 1532 C CA . LYS A 1 187 ? 6.428 12.864 5.262 1.00 83.00 187 LYS A CA 1
ATOM 1533 C C . LYS A 1 187 ? 7.554 13.855 5.576 1.00 83.00 187 LYS A C 1
ATOM 1535 O O . LYS A 1 187 ? 8.346 14.142 4.688 1.00 83.00 187 LYS A O 1
ATOM 1540 N N . ALA A 1 188 ? 7.624 14.364 6.805 1.00 84.19 188 ALA A N 1
ATOM 1541 C CA . ALA A 1 188 ? 8.630 15.343 7.220 1.00 84.19 188 ALA A CA 1
ATOM 1542 C C . ALA A 1 188 ? 10.053 14.770 7.224 1.00 84.19 188 ALA A C 1
ATOM 1544 O O . ALA A 1 188 ? 11.008 15.481 6.899 1.00 84.19 188 ALA A O 1
ATOM 1545 N N . LEU A 1 189 ? 10.194 13.473 7.515 1.00 84.00 189 LEU A N 1
ATOM 1546 C CA . LEU A 1 189 ? 11.467 12.766 7.408 1.00 84.00 189 LEU A CA 1
ATOM 1547 C C . LEU A 1 189 ? 12.063 12.890 5.997 1.00 84.00 189 LEU A C 1
ATOM 1549 O O . LEU A 1 189 ? 13.275 13.037 5.876 1.00 84.00 189 LEU A O 1
ATOM 1553 N N . PHE A 1 190 ? 11.228 12.917 4.953 1.00 81.50 190 PHE A N 1
ATOM 1554 C CA . PHE A 1 190 ? 11.647 12.999 3.547 1.00 81.50 190 PHE A CA 1
ATOM 1555 C C . PHE A 1 190 ? 11.351 14.351 2.869 1.00 81.50 190 PHE A C 1
ATOM 1557 O O . PHE A 1 190 ? 11.449 14.448 1.649 1.00 81.50 190 PHE A O 1
ATOM 1564 N N . ASP A 1 191 ? 10.953 15.384 3.618 1.00 81.56 191 ASP A N 1
ATOM 1565 C CA . ASP A 1 191 ? 10.678 16.718 3.070 1.00 81.56 191 ASP A CA 1
ATOM 1566 C C . ASP A 1 191 ? 11.935 17.600 3.142 1.00 81.56 191 ASP A C 1
ATOM 1568 O O . ASP A 1 191 ? 12.365 18.000 4.225 1.00 81.56 191 ASP A O 1
ATOM 1572 N N . ASP A 1 192 ? 12.514 17.935 1.988 1.00 83.19 192 ASP A N 1
ATOM 1573 C CA . ASP A 1 192 ? 13.732 18.756 1.884 1.00 83.19 192 ASP A CA 1
ATOM 1574 C C . ASP A 1 192 ? 13.561 20.175 2.442 1.00 83.19 192 ASP A C 1
ATOM 1576 O O . ASP A 1 192 ? 14.543 20.844 2.763 1.00 83.19 192 ASP A O 1
ATOM 1580 N N . SER A 1 193 ? 12.317 20.650 2.555 1.00 86.12 193 SER A N 1
ATOM 1581 C CA . SER A 1 193 ? 12.013 21.956 3.140 1.00 86.12 193 SER A CA 1
ATOM 1582 C C . SER A 1 193 ? 11.990 21.947 4.671 1.00 86.12 193 SER A C 1
ATOM 1584 O O . SER A 1 193 ? 11.954 23.015 5.276 1.00 86.12 193 SER A O 1
ATOM 1586 N N . VAL A 1 194 ? 12.032 20.768 5.299 1.00 86.62 194 VAL A N 1
ATOM 1587 C CA . VAL A 1 194 ? 12.092 20.607 6.755 1.00 86.62 194 VAL A CA 1
ATOM 1588 C C . VAL A 1 194 ? 13.546 20.585 7.224 1.00 86.62 194 VAL A C 1
ATOM 1590 O O . VAL A 1 194 ? 14.325 19.735 6.781 1.00 86.62 194 VAL A O 1
ATOM 1593 N N . ASP A 1 195 ? 13.892 21.453 8.177 1.00 85.50 195 ASP A N 1
ATOM 1594 C CA . ASP A 1 195 ? 15.201 21.455 8.839 1.00 85.50 195 ASP A CA 1
ATOM 1595 C C . ASP A 1 195 ? 15.393 20.174 9.685 1.00 85.50 195 ASP A C 1
ATOM 1597 O O . ASP A 1 195 ? 14.598 19.916 10.596 1.00 85.50 195 ASP A O 1
ATOM 1601 N N . PRO A 1 196 ? 16.437 19.357 9.429 1.00 84.88 196 PRO A N 1
ATOM 1602 C CA . PRO A 1 196 ? 16.740 18.181 10.238 1.00 84.88 196 PRO A CA 1
ATOM 1603 C C . PRO A 1 196 ? 16.919 18.478 11.730 1.00 84.88 196 PRO A C 1
ATOM 1605 O O . PRO A 1 196 ? 16.543 17.643 12.550 1.00 84.88 196 PRO A O 1
ATOM 1608 N N . GLU A 1 197 ? 17.475 19.637 12.104 1.00 84.19 197 GLU A N 1
ATOM 1609 C CA . GLU A 1 197 ? 17.661 20.001 13.517 1.00 84.19 197 GLU A CA 1
ATOM 1610 C C . GLU A 1 197 ? 16.326 20.286 14.217 1.00 84.19 197 GLU A C 1
ATOM 1612 O O . GLU A 1 197 ? 16.149 19.955 15.393 1.00 84.19 197 GLU A O 1
ATOM 1617 N N . GLU A 1 198 ? 15.365 20.849 13.488 1.00 81.88 198 GLU A N 1
ATOM 1618 C CA . GLU A 1 198 ? 14.013 21.082 13.986 1.00 81.88 198 GLU A CA 1
ATOM 1619 C C . GLU A 1 198 ? 13.226 19.768 14.056 1.00 81.88 198 GLU A C 1
ATOM 1621 O O . GLU A 1 198 ? 12.584 19.474 15.066 1.00 81.88 198 GLU A O 1
ATOM 1626 N N . PHE A 1 199 ? 13.352 18.912 13.041 1.00 83.81 199 PHE A N 1
ATOM 1627 C CA . PHE A 1 199 ? 12.654 17.630 12.975 1.00 83.81 199 PHE A CA 1
ATOM 1628 C C . PHE A 1 199 ? 13.023 16.673 14.116 1.00 83.81 199 PHE A C 1
ATOM 1630 O O . PHE A 1 199 ? 12.148 16.026 14.685 1.00 83.81 199 PHE A O 1
ATOM 1637 N N . VAL A 1 200 ? 14.297 16.597 14.517 1.00 84.50 200 VAL A N 1
ATOM 1638 C CA . VAL A 1 200 ? 14.726 15.698 15.612 1.00 84.50 200 VAL A CA 1
ATOM 1639 C C . VAL A 1 200 ? 14.226 16.118 16.992 1.00 84.50 200 VAL A C 1
ATOM 1641 O O . VAL A 1 200 ? 14.306 15.343 17.951 1.00 84.50 200 VAL A O 1
ATOM 1644 N N . SER A 1 201 ? 13.710 17.343 17.118 1.00 80.56 201 SER A N 1
ATOM 1645 C CA . SER A 1 201 ? 13.041 17.784 18.340 1.00 80.56 201 SER A CA 1
ATOM 1646 C C . SER A 1 201 ? 11.679 17.102 18.531 1.00 80.56 201 SER A C 1
ATOM 1648 O O . SER A 1 201 ? 11.240 16.946 19.677 1.00 80.56 201 SER A O 1
ATOM 1650 N N . ILE A 1 202 ? 11.083 16.601 17.440 1.00 76.56 202 ILE A N 1
ATOM 1651 C CA . ILE A 1 202 ? 9.822 15.863 17.437 1.00 76.56 202 ILE A CA 1
ATOM 1652 C C . ILE A 1 202 ? 10.039 14.461 18.035 1.00 76.56 202 ILE A C 1
ATOM 1654 O O . ILE A 1 202 ? 10.878 13.692 17.553 1.00 76.56 202 ILE A O 1
ATOM 1658 N N . PRO A 1 203 ? 9.282 14.068 19.072 1.00 68.31 203 PRO A N 1
ATOM 1659 C CA . PRO A 1 203 ? 9.394 12.743 19.677 1.00 68.31 203 PRO A CA 1
ATOM 1660 C C . PRO A 1 203 ? 8.955 11.639 18.713 1.00 68.31 203 PRO A C 1
ATOM 1662 O O . PRO A 1 203 ? 7.854 11.686 18.192 1.00 68.31 203 PRO A O 1
ATOM 1665 N N . VAL A 1 204 ? 9.754 10.588 18.524 1.00 67.62 204 VAL A N 1
ATOM 1666 C CA . VAL A 1 204 ? 9.322 9.407 17.753 1.00 67.62 204 VAL A CA 1
ATOM 1667 C C . VAL A 1 204 ? 8.241 8.656 18.540 1.00 67.62 204 VAL A C 1
ATOM 1669 O O . VAL A 1 204 ? 8.401 8.450 19.745 1.00 67.62 204 VAL A O 1
ATOM 1672 N N . LEU A 1 205 ? 7.153 8.214 17.891 1.00 58.56 205 LEU A N 1
ATOM 1673 C CA . LEU A 1 205 ? 6.091 7.408 18.518 1.00 58.56 205 LEU A CA 1
ATOM 1674 C C . LEU A 1 205 ? 6.688 6.167 19.207 1.00 58.56 205 LEU A C 1
ATOM 1676 O O . LEU A 1 205 ? 6.947 5.152 18.569 1.00 58.56 205 LEU A O 1
ATOM 1680 N N . GLY A 1 206 ? 6.901 6.249 20.524 1.00 55.44 206 GLY A N 1
ATOM 1681 C CA . GLY A 1 206 ? 7.407 5.139 21.337 1.00 55.44 206 GLY A CA 1
ATOM 1682 C C . GLY A 1 206 ? 8.821 4.651 20.989 1.00 55.44 206 GLY A C 1
ATOM 1683 O O . GLY A 1 206 ? 9.158 3.534 21.376 1.00 55.44 206 GLY A O 1
ATOM 1684 N N . GLY A 1 207 ? 9.622 5.447 20.270 1.00 60.19 207 GLY A N 1
ATOM 1685 C CA . GLY A 1 207 ? 10.958 5.075 19.791 1.00 60.19 207 GLY A CA 1
ATOM 1686 C C . GLY A 1 207 ? 12.086 5.960 20.330 1.00 60.19 207 GLY A C 1
ATOM 1687 O O . GLY A 1 207 ? 11.848 6.981 20.978 1.00 60.19 207 GLY A O 1
ATOM 1688 N N . ASP A 1 208 ? 13.324 5.558 20.042 1.00 56.88 208 ASP A N 1
ATOM 1689 C CA . ASP A 1 208 ? 14.515 6.364 20.316 1.00 56.88 208 ASP A CA 1
ATOM 1690 C C . ASP A 1 208 ? 14.547 7.608 19.413 1.00 56.88 208 ASP A C 1
ATOM 1692 O O . ASP A 1 208 ? 14.067 7.591 18.279 1.00 56.88 208 ASP A O 1
ATOM 1696 N N . ARG A 1 209 ? 15.111 8.710 19.918 1.00 65.38 209 ARG A N 1
ATOM 1697 C CA . ARG A 1 209 ? 15.260 9.950 19.143 1.00 65.38 209 ARG A CA 1
ATOM 1698 C C . ARG A 1 209 ? 16.241 9.737 17.990 1.00 65.38 209 ARG A C 1
ATOM 1700 O O . ARG A 1 209 ? 17.375 9.331 18.237 1.00 65.38 209 ARG A O 1
ATOM 1707 N N . LEU A 1 210 ? 15.822 10.075 16.771 1.00 76.25 210 LEU A N 1
ATOM 1708 C CA . LEU A 1 210 ? 16.728 10.178 15.627 1.00 76.25 210 LEU A CA 1
ATOM 1709 C C . LEU A 1 210 ? 17.695 11.348 15.836 1.00 76.25 210 LEU A C 1
ATOM 1711 O O . LEU A 1 210 ? 17.317 12.384 16.386 1.00 76.25 210 LEU A O 1
ATOM 1715 N N . SER A 1 211 ? 18.943 11.193 15.401 1.00 82.62 211 SER A N 1
ATOM 1716 C CA . SER A 1 211 ? 19.867 12.319 15.273 1.00 82.62 211 SER A CA 1
ATOM 1717 C C . SER A 1 211 ? 19.679 13.026 13.927 1.00 82.62 211 SER A C 1
ATOM 1719 O O . SER A 1 211 ? 19.135 12.454 12.983 1.00 82.62 211 SER A O 1
ATOM 1721 N N . ALA A 1 212 ? 20.145 14.275 13.810 1.00 82.62 212 ALA A N 1
ATOM 1722 C CA . ALA A 1 212 ? 20.061 15.011 12.543 1.00 82.62 212 ALA A CA 1
ATOM 1723 C C . ALA A 1 212 ? 20.900 14.325 11.448 1.00 82.62 212 ALA A C 1
ATOM 1725 O O . ALA A 1 212 ? 20.566 14.392 10.268 1.00 82.62 212 ALA A O 1
ATOM 1726 N N . GLU A 1 213 ? 21.958 13.614 11.855 1.00 79.81 213 GLU A N 1
ATOM 1727 C CA . GLU A 1 213 ? 22.773 12.772 10.981 1.00 79.81 213 GLU A CA 1
ATOM 1728 C C . GLU A 1 213 ? 21.985 11.557 10.467 1.00 79.81 213 GLU A C 1
ATOM 1730 O O . GLU A 1 213 ? 22.058 11.256 9.278 1.00 79.81 213 GLU A O 1
ATOM 1735 N N . ASP A 1 214 ? 21.177 10.906 11.315 1.00 82.25 214 ASP A N 1
ATOM 1736 C CA . ASP A 1 214 ? 20.309 9.799 10.888 1.00 82.25 214 ASP A CA 1
ATOM 1737 C C . ASP A 1 214 ? 19.266 10.280 9.874 1.00 82.25 214 ASP A C 1
ATOM 1739 O O . ASP A 1 214 ? 19.080 9.654 8.836 1.00 82.25 214 ASP A O 1
ATOM 1743 N N . VAL A 1 215 ? 18.642 11.435 10.126 1.00 82.31 215 VAL A N 1
ATOM 1744 C CA . VAL A 1 215 ? 17.665 12.050 9.210 1.00 82.31 215 VAL A CA 1
ATOM 1745 C C . VAL A 1 215 ? 18.305 12.377 7.862 1.00 82.31 215 VAL A C 1
ATOM 1747 O O . VAL A 1 215 ? 17.767 12.013 6.819 1.00 82.31 215 VAL A O 1
ATOM 1750 N N . ALA A 1 216 ? 19.474 13.025 7.868 1.00 80.06 216 ALA A N 1
ATOM 1751 C CA . ALA A 1 216 ? 20.197 13.356 6.642 1.00 80.06 216 ALA A CA 1
ATOM 1752 C C . ALA A 1 216 ? 20.573 12.097 5.845 1.00 80.06 216 ALA A C 1
ATOM 1754 O O . ALA A 1 216 ? 20.459 12.078 4.622 1.00 80.06 216 ALA A O 1
ATOM 1755 N N . LYS A 1 217 ? 20.970 11.029 6.539 1.00 80.25 217 LYS A N 1
ATOM 1756 C CA . LYS A 1 217 ? 21.326 9.750 5.926 1.00 80.25 217 LYS A CA 1
ATOM 1757 C C . LYS A 1 217 ? 20.119 9.024 5.324 1.00 80.25 217 LYS A C 1
ATOM 1759 O O . LYS A 1 217 ? 20.235 8.466 4.234 1.00 80.25 217 LYS A O 1
ATOM 1764 N N . GLU A 1 218 ? 18.973 9.032 6.004 1.00 77.88 218 GLU A N 1
ATOM 1765 C CA . GLU A 1 218 ? 17.723 8.480 5.462 1.00 77.88 218 GLU A CA 1
ATOM 1766 C C . GLU A 1 218 ? 17.271 9.258 4.214 1.00 77.88 218 GLU A C 1
ATOM 1768 O O . GLU A 1 218 ? 16.882 8.650 3.215 1.00 77.88 218 GLU A O 1
ATOM 1773 N N . ARG A 1 219 ? 17.404 10.593 4.216 1.00 82.88 219 ARG A N 1
ATOM 1774 C CA . ARG A 1 219 ? 17.125 11.432 3.037 1.00 82.88 219 ARG A CA 1
ATOM 1775 C C . ARG A 1 219 ? 18.071 11.146 1.877 1.00 82.88 219 ARG A C 1
ATOM 1777 O O . ARG A 1 219 ? 17.595 10.947 0.767 1.00 82.88 219 ARG A O 1
ATOM 1784 N N . GLU A 1 220 ? 19.378 11.037 2.122 1.00 78.00 220 GLU A N 1
ATOM 1785 C CA . GLU A 1 220 ? 20.368 10.708 1.083 1.00 78.00 220 GLU A CA 1
ATOM 1786 C C . GLU A 1 220 ? 20.051 9.362 0.412 1.00 78.00 220 GLU A C 1
ATOM 1788 O O . GLU A 1 220 ? 20.108 9.233 -0.814 1.00 78.00 220 GLU A O 1
ATOM 1793 N N . TYR A 1 221 ? 19.658 8.358 1.202 1.00 67.69 221 TYR A N 1
ATOM 1794 C CA . TYR A 1 221 ? 19.236 7.064 0.669 1.00 67.69 221 TYR A CA 1
ATOM 1795 C C . TYR A 1 221 ? 17.995 7.181 -0.227 1.00 67.69 221 TYR A C 1
ATOM 1797 O O . TYR A 1 221 ? 17.900 6.495 -1.247 1.00 67.69 221 TYR A O 1
ATOM 1805 N N . VAL A 1 222 ? 17.051 8.049 0.136 1.00 64.00 222 VAL A N 1
ATOM 1806 C CA . VAL A 1 222 ? 15.814 8.274 -0.616 1.00 64.00 222 VAL A CA 1
ATOM 1807 C C . VAL A 1 222 ? 16.020 9.136 -1.860 1.00 64.00 222 VAL A C 1
ATOM 1809 O O . VAL A 1 222 ? 15.467 8.791 -2.900 1.00 64.00 222 VAL A O 1
ATOM 1812 N N . GLU A 1 223 ? 16.841 10.183 -1.816 1.00 67.25 223 GLU A N 1
ATOM 1813 C CA . GLU A 1 223 ? 17.229 10.960 -3.003 1.00 67.25 223 GLU A CA 1
ATOM 1814 C C . GLU A 1 223 ? 17.954 10.085 -4.033 1.00 67.25 223 GLU A C 1
ATOM 1816 O O . GLU A 1 223 ? 17.746 10.217 -5.240 1.00 67.25 223 GLU A O 1
ATOM 1821 N N . ALA A 1 224 ? 18.776 9.146 -3.557 1.00 65.88 224 ALA A N 1
ATOM 1822 C CA . ALA A 1 224 ? 19.419 8.140 -4.393 1.00 65.88 224 ALA A CA 1
ATOM 1823 C C . ALA A 1 224 ? 18.467 7.001 -4.813 1.00 65.88 224 ALA A C 1
ATOM 1825 O O . ALA A 1 224 ? 18.844 6.154 -5.630 1.00 65.88 224 ALA A O 1
ATOM 1826 N N . SER A 1 225 ? 17.252 6.944 -4.255 1.00 63.38 225 SER A N 1
ATOM 1827 C CA . SER A 1 225 ? 16.285 5.889 -4.527 1.00 63.38 225 SER A CA 1
ATOM 1828 C C . SER A 1 225 ? 15.454 6.211 -5.771 1.00 63.38 225 SER A C 1
ATOM 1830 O O . SER A 1 225 ? 14.846 7.274 -5.875 1.00 63.38 225 SER A O 1
ATOM 1832 N N . PRO A 1 226 ? 15.306 5.257 -6.700 1.00 60.50 226 PRO A N 1
ATOM 1833 C CA . PRO A 1 226 ? 14.495 5.431 -7.904 1.00 60.50 226 PRO A CA 1
ATOM 1834 C C . PRO A 1 226 ? 12.977 5.374 -7.623 1.00 60.50 226 PRO A C 1
ATOM 1836 O O . PRO A 1 226 ? 12.155 5.435 -8.542 1.00 60.50 226 PRO A O 1
ATOM 1839 N N . LEU A 1 227 ? 12.568 5.198 -6.360 1.00 61.91 227 LEU A N 1
ATOM 1840 C CA . LEU A 1 227 ? 11.169 5.025 -5.979 1.00 61.91 227 LEU A CA 1
ATOM 1841 C C . LEU A 1 227 ? 10.402 6.352 -6.026 1.00 61.91 227 LEU A C 1
ATOM 1843 O O . LEU A 1 227 ? 10.534 7.207 -5.164 1.00 61.91 227 LEU A O 1
ATOM 1847 N N . VAL A 1 228 ? 9.483 6.462 -6.989 1.00 62.31 228 VAL A N 1
ATOM 1848 C CA . VAL A 1 228 ? 8.595 7.633 -7.167 1.00 62.31 228 VAL A CA 1
ATOM 1849 C C . VAL A 1 228 ? 7.561 7.784 -6.035 1.00 62.31 228 VAL A C 1
ATOM 1851 O O . VAL A 1 228 ? 6.935 8.831 -5.893 1.00 62.31 228 VAL A O 1
ATOM 1854 N N . ARG A 1 229 ? 7.316 6.728 -5.247 1.00 66.00 229 ARG A N 1
ATOM 1855 C CA . ARG A 1 229 ? 6.393 6.742 -4.102 1.00 66.00 229 ARG A CA 1
ATOM 1856 C C . ARG A 1 229 ? 7.049 6.060 -2.914 1.00 66.00 229 ARG A C 1
ATOM 1858 O O . ARG A 1 229 ? 7.469 4.910 -3.039 1.00 66.00 229 ARG A O 1
ATOM 1865 N N . HIS A 1 230 ? 7.070 6.742 -1.774 1.00 65.44 230 HIS A N 1
ATOM 1866 C CA . HIS A 1 230 ? 7.612 6.173 -0.547 1.00 65.44 230 HIS A CA 1
ATOM 1867 C C . HIS A 1 230 ? 6.729 5.015 -0.060 1.00 65.44 230 HIS A C 1
ATOM 1869 O O . HIS A 1 230 ? 5.495 5.129 -0.071 1.00 65.44 230 HIS A O 1
ATOM 1875 N N . PRO A 1 231 ? 7.330 3.879 0.327 1.00 58.38 231 PRO A N 1
ATOM 1876 C CA . PRO A 1 231 ? 6.587 2.782 0.917 1.00 58.38 231 PRO A CA 1
ATOM 1877 C C . PRO A 1 231 ? 5.996 3.229 2.256 1.00 58.38 231 PRO A C 1
ATOM 1879 O O . PRO A 1 231 ? 6.724 3.640 3.148 1.00 58.38 231 PRO A O 1
ATOM 1882 N N . LEU A 1 232 ? 4.679 3.098 2.427 1.00 55.69 232 LEU A N 1
ATOM 1883 C CA . LEU A 1 232 ? 4.098 3.129 3.769 1.00 55.69 232 LEU A CA 1
ATOM 1884 C C . LEU A 1 232 ? 4.470 1.825 4.492 1.00 55.69 232 LEU A C 1
ATOM 1886 O O . LEU A 1 232 ? 4.505 0.769 3.836 1.00 55.69 232 LEU A O 1
ATOM 1890 N N . PRO A 1 233 ? 4.706 1.848 5.814 1.00 54.78 233 PRO A N 1
ATOM 1891 C CA . PRO A 1 233 ? 4.915 0.623 6.563 1.00 54.78 233 PRO A CA 1
ATOM 1892 C C . PRO A 1 233 ? 3.678 -0.251 6.456 1.00 54.78 233 PRO A C 1
ATOM 1894 O O . PRO A 1 233 ? 2.533 0.205 6.521 1.00 54.78 233 PRO A O 1
ATOM 1897 N N . THR A 1 234 ? 3.925 -1.537 6.280 1.00 52.62 234 THR A N 1
ATOM 1898 C CA . THR A 1 234 ? 2.886 -2.558 6.332 1.00 52.62 234 THR A CA 1
ATOM 1899 C C . THR A 1 234 ? 2.967 -3.218 7.700 1.00 52.62 234 THR A C 1
ATOM 1901 O O . THR A 1 234 ? 4.031 -3.712 8.075 1.00 52.62 234 THR A O 1
ATOM 1904 N N . ILE A 1 235 ? 1.857 -3.263 8.443 1.00 59.84 235 ILE A N 1
ATOM 1905 C CA . ILE A 1 235 ? 1.765 -4.101 9.645 1.00 59.84 235 ILE A CA 1
ATOM 1906 C C . ILE A 1 235 ? 1.767 -5.557 9.167 1.00 59.84 235 ILE A C 1
ATOM 1908 O O . ILE A 1 235 ? 0.764 -6.079 8.685 1.00 59.84 235 ILE A O 1
ATOM 1912 N N . VAL A 1 236 ? 2.933 -6.200 9.225 1.00 52.31 236 VAL A N 1
ATOM 1913 C CA . VAL A 1 236 ? 3.127 -7.576 8.735 1.00 52.31 236 VAL A CA 1
ATOM 1914 C C . VAL A 1 236 ? 2.812 -8.640 9.787 1.00 52.31 236 VAL A C 1
ATOM 1916 O O . VAL A 1 236 ? 2.562 -9.796 9.417 1.00 52.31 236 VAL A O 1
ATOM 1919 N N . ASP A 1 237 ? 2.789 -8.250 11.066 1.00 50.06 237 ASP A N 1
ATOM 1920 C CA . ASP A 1 237 ? 2.495 -9.120 12.202 1.00 50.06 237 ASP A CA 1
ATOM 1921 C C . ASP A 1 237 ? 1.166 -8.733 12.858 1.00 50.06 237 ASP A C 1
ATOM 1923 O O . ASP A 1 237 ? 1.040 -7.700 13.509 1.00 50.06 237 ASP A O 1
ATOM 1927 N N . ILE A 1 238 ? 0.166 -9.593 12.669 1.00 43.88 238 ILE A N 1
ATOM 1928 C CA . ILE A 1 238 ? -1.091 -9.583 13.417 1.00 43.88 238 ILE A CA 1
ATOM 1929 C C . ILE A 1 238 ? -1.086 -10.892 14.200 1.00 43.88 238 ILE A C 1
ATOM 1931 O O . ILE A 1 238 ? -1.696 -11.885 13.801 1.00 43.88 238 ILE A O 1
ATOM 1935 N N . SER A 1 239 ? -0.295 -10.957 15.270 1.00 35.84 239 SER 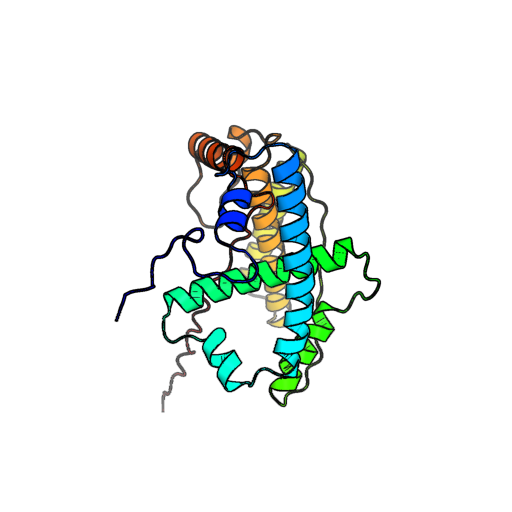A N 1
ATOM 1936 C CA . SER A 1 239 ? -0.417 -12.062 16.213 1.00 35.84 239 SER A CA 1
ATOM 1937 C C . SER A 1 239 ? -1.713 -11.854 16.990 1.00 35.84 239 SER A C 1
ATOM 1939 O O . SER A 1 239 ? -1.769 -11.028 17.901 1.00 35.84 239 SER A O 1
ATOM 1941 N N . HIS A 1 240 ? -2.764 -12.594 16.635 1.00 36.25 240 HIS A N 1
ATOM 1942 C CA . HIS A 1 240 ? -3.872 -12.811 17.555 1.00 36.25 240 HIS A CA 1
ATOM 1943 C C . HIS A 1 240 ? -3.301 -13.563 18.759 1.00 36.25 240 HIS A C 1
ATOM 1945 O O . HIS A 1 240 ? -3.052 -14.764 18.669 1.00 36.25 240 HIS A O 1
ATOM 1951 N N . SER A 1 241 ? -3.046 -12.871 19.869 1.00 29.22 241 SER A N 1
ATOM 1952 C CA . SER A 1 241 ? -2.947 -13.557 21.155 1.00 29.22 241 SER A CA 1
ATOM 1953 C C . SER A 1 241 ? -4.322 -14.166 21.413 1.00 29.22 241 SER A C 1
ATOM 1955 O O . SER A 1 241 ? -5.278 -13.398 21.540 1.00 29.22 241 SER A O 1
ATOM 1957 N N . PRO A 1 242 ? -4.478 -15.502 21.442 1.00 39.56 242 PRO A N 1
ATOM 1958 C CA . PRO A 1 242 ? -5.721 -16.070 21.924 1.00 39.56 242 PRO A CA 1
ATOM 1959 C C . PRO A 1 242 ? -5.884 -15.603 23.370 1.00 39.56 242 PRO A C 1
ATOM 1961 O O . PRO A 1 242 ? -4.966 -15.762 24.181 1.00 39.56 242 PRO A O 1
ATOM 1964 N N . GLU A 1 243 ? -7.021 -14.975 23.668 1.00 40.22 243 GLU A N 1
ATOM 1965 C CA . GLU A 1 243 ? -7.453 -14.742 25.039 1.00 40.22 243 GLU A CA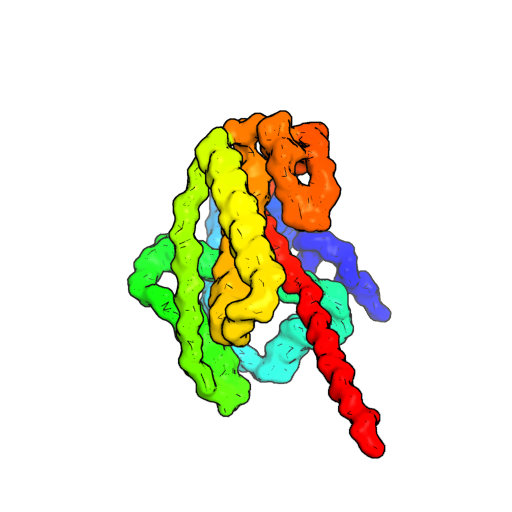 1
ATOM 1966 C C . GLU A 1 243 ? -7.286 -16.059 25.798 1.00 40.22 243 GLU A C 1
ATOM 1968 O O . GLU A 1 243 ? -7.847 -17.090 25.421 1.00 40.22 243 GLU A O 1
ATOM 1973 N N . GLN A 1 244 ? -6.456 -16.040 26.840 1.00 38.31 244 GLN A N 1
ATOM 1974 C CA . GLN A 1 244 ? -6.462 -17.095 27.834 1.00 38.31 244 GLN A CA 1
ATOM 1975 C C . GLN A 1 244 ? -7.836 -17.042 28.500 1.00 38.31 244 GLN A C 1
ATOM 1977 O O . GLN A 1 244 ? -8.066 -16.256 29.413 1.00 38.31 244 GLN A O 1
ATOM 1982 N N . THR A 1 245 ? -8.772 -17.849 28.007 1.00 38.94 245 THR A N 1
ATOM 1983 C CA . THR A 1 245 ? -9.938 -18.245 28.784 1.00 38.94 245 THR A CA 1
ATOM 1984 C C . THR A 1 245 ? -9.419 -18.958 30.023 1.00 38.94 245 THR A C 1
ATOM 1986 O O . THR A 1 245 ? -8.964 -20.100 29.952 1.00 38.94 245 THR A O 1
ATOM 1989 N N . ASP A 1 246 ? -9.455 -18.244 31.145 1.00 43.91 246 ASP A N 1
ATOM 1990 C CA . ASP A 1 246 ? -9.373 -18.798 32.489 1.00 43.91 246 ASP A CA 1
ATOM 1991 C C . ASP A 1 246 ? -10.490 -19.842 32.656 1.00 43.91 246 ASP A C 1
ATOM 1993 O O . ASP A 1 246 ? -11.618 -19.530 33.040 1.00 43.91 246 ASP A O 1
ATOM 1997 N N . GLU A 1 247 ? -10.183 -21.111 32.391 1.00 38.34 247 GLU A N 1
ATOM 1998 C CA . GLU A 1 247 ? -10.948 -22.222 32.948 1.00 38.34 247 GLU A CA 1
ATOM 1999 C C . GLU A 1 247 ? -10.514 -22.418 34.405 1.00 38.34 247 GLU A C 1
ATOM 2001 O O . GLU A 1 247 ? -9.645 -23.221 34.739 1.00 38.34 247 GLU A O 1
ATOM 2006 N N . SER A 1 248 ? -11.134 -21.635 35.287 1.00 46.66 248 SER A N 1
ATOM 2007 C CA . SER A 1 248 ? -11.258 -21.963 36.705 1.00 46.66 248 SER A CA 1
ATOM 2008 C C . SER A 1 248 ? -12.631 -22.590 36.944 1.00 46.66 248 SER A C 1
ATOM 2010 O O . SER A 1 248 ? -13.603 -21.862 37.151 1.00 46.66 248 SER A O 1
ATOM 2012 N N . SER A 1 249 ? -12.724 -23.922 36.919 1.00 41.66 249 SER A N 1
ATOM 2013 C CA . SER A 1 249 ? -13.729 -24.728 37.645 1.00 41.66 249 SER A CA 1
ATOM 2014 C C . SER A 1 249 ? -13.317 -26.195 37.697 1.00 41.66 249 SER A C 1
ATOM 2016 O O . SER A 1 249 ? -13.141 -26.793 36.616 1.00 41.66 249 SER A O 1
#

Sequence (249 aa):
MSDDSDQSTEERARGILTHDDRLYLYDKCNLTVKEEQDTRRRIQQRVENALLDLELLWELLPEDDLEQVFYPNNVEKRKKLRAASQYGIALLLVGLSMNRDPHGSRISDSIEQAIFTTDSVAAVDVSIDREDVPEGDALIAKIDDKETRSNELRERLAQQELSEKKRAEIERQLEKVQTHWYYLYEKALFDDSVDPEEFVSIPVLGGDRLSAEDVAKEREYVEASPLVRHPLPTIVDISHSPEQTDESS

InterPro domains:
  IPR058415 Domain of unknown function [PF26404] (16-172)

pLDDT: mean 80.22, std 14.98, range [29.22, 96.81]